Protein AF-A0AA90NUW2-F1 (afdb_monomer_lite)

pLDDT: mean 82.71, std 15.3, range [40.84, 97.56]

Secondary structure (DSSP, 8-state):
-HHHHHHHHHHHHHHHHHHS----SSHHIIIIIHHHHHHHHHHHHHHHGGGGGGGSTT--SSBTTTTSTHHHHHHGGG--HHHHHHHHHHHHHHHHHHT--SSSSGGGS-EETTTEE-GGGHHHHHHHHHHHHHHHHHHHHTTS-HHHHHHHHHHHHHHHHHHHHHH--SHHHHHHHHHHHHHHHHHHHHHHHTT--HHHHHHHHHHHHSS--

Structure (mmCIF, N/CA/C/O backbone):
data_AF-A0AA90NUW2-F1
#
_entry.id   AF-A0AA90NUW2-F1
#
loop_
_atom_site.group_PDB
_atom_site.id
_atom_site.type_symbol
_atom_site.label_atom_id
_atom_site.label_alt_id
_atom_site.label_comp_id
_atom_site.label_asym_id
_atom_site.label_entity_id
_atom_site.label_seq_id
_atom_site.pdbx_PDB_ins_code
_atom_site.Cartn_x
_atom_site.Cartn_y
_atom_site.Cartn_z
_atom_site.occupancy
_atom_site.B_iso_or_equiv
_atom_site.auth_seq_id
_atom_site.auth_comp_id
_atom_site.auth_asym_id
_atom_site.auth_atom_id
_atom_site.pdbx_PDB_model_num
ATOM 1 N N . MET A 1 1 ? 18.544 -6.872 3.105 1.00 64.75 1 MET A N 1
ATOM 2 C CA . MET A 1 1 ? 18.118 -7.182 4.490 1.00 64.75 1 MET A CA 1
ATOM 3 C C . MET A 1 1 ? 17.312 -6.069 5.152 1.00 64.75 1 MET A C 1
ATOM 5 O O . MET A 1 1 ? 16.300 -6.394 5.750 1.00 64.75 1 MET A O 1
ATOM 9 N N . LYS A 1 2 ? 17.699 -4.786 5.047 1.00 83.06 2 LYS A N 1
ATOM 10 C CA . LYS A 1 2 ? 17.028 -3.671 5.750 1.00 83.06 2 LYS A CA 1
ATOM 11 C C . LYS A 1 2 ? 15.490 -3.654 5.627 1.00 83.06 2 LYS A C 1
ATOM 13 O O . LYS A 1 2 ? 14.814 -3.645 6.644 1.00 83.06 2 LYS A O 1
ATOM 18 N N . TYR A 1 3 ? 14.943 -3.727 4.412 1.00 82.88 3 TYR A N 1
ATOM 19 C CA . TYR A 1 3 ? 13.487 -3.658 4.199 1.00 82.88 3 TYR A CA 1
ATOM 20 C C . TYR A 1 3 ? 12.730 -4.880 4.728 1.00 82.88 3 TYR A C 1
ATOM 22 O O . TYR A 1 3 ? 11.625 -4.735 5.237 1.00 82.88 3 TYR A O 1
ATOM 30 N N . TRP A 1 4 ? 13.337 -6.070 4.671 1.00 84.50 4 TRP A N 1
ATOM 31 C CA . TRP A 1 4 ? 12.775 -7.275 5.287 1.00 84.50 4 TRP A CA 1
ATOM 32 C C . TRP A 1 4 ? 12.658 -7.125 6.805 1.00 84.50 4 TRP A C 1
ATOM 34 O O . TRP A 1 4 ? 11.607 -7.421 7.360 1.00 84.50 4 TRP A O 1
ATOM 44 N N . LEU A 1 5 ? 13.704 -6.618 7.465 1.00 86.56 5 LEU A N 1
ATOM 45 C CA . LEU A 1 5 ? 13.690 -6.354 8.909 1.00 86.56 5 LEU A CA 1
ATOM 46 C C . LEU A 1 5 ? 12.620 -5.322 9.288 1.00 86.56 5 LEU A C 1
ATOM 48 O O . LEU A 1 5 ? 11.884 -5.539 10.245 1.00 86.56 5 LEU A O 1
ATOM 52 N N . GLU A 1 6 ? 12.491 -4.239 8.516 1.00 89.12 6 GLU A N 1
ATOM 53 C CA . GLU A 1 6 ? 11.448 -3.227 8.731 1.00 89.12 6 GLU A CA 1
ATOM 54 C C . GLU A 1 6 ? 10.038 -3.818 8.563 1.00 89.12 6 GLU A C 1
ATOM 56 O O . GLU A 1 6 ? 9.189 -3.629 9.431 1.00 89.12 6 GLU A O 1
ATOM 61 N N . CYS A 1 7 ? 9.788 -4.578 7.490 1.00 91.00 7 CYS A N 1
ATOM 62 C CA . CYS A 1 7 ? 8.469 -5.157 7.223 1.00 91.00 7 CYS A CA 1
ATOM 63 C C . CYS A 1 7 ? 8.091 -6.243 8.237 1.00 91.00 7 CYS A C 1
ATOM 65 O O . CYS A 1 7 ? 6.966 -6.247 8.730 1.00 91.00 7 CYS A O 1
ATOM 67 N N . LEU A 1 8 ? 9.022 -7.138 8.586 1.00 90.12 8 LEU A N 1
ATOM 68 C CA . LEU A 1 8 ? 8.787 -8.177 9.593 1.00 90.12 8 LEU A CA 1
ATOM 69 C C . LEU A 1 8 ? 8.595 -7.571 10.985 1.00 90.12 8 LEU A C 1
ATOM 71 O O . LEU A 1 8 ? 7.697 -7.994 11.707 1.00 90.12 8 LEU A O 1
ATOM 75 N N . GLY A 1 9 ? 9.385 -6.554 11.343 1.00 90.75 9 GLY A N 1
ATOM 76 C CA . GLY A 1 9 ? 9.228 -5.829 12.603 1.00 90.75 9 GLY A CA 1
ATOM 77 C C . GLY A 1 9 ? 7.869 -5.134 12.706 1.00 90.75 9 GLY A C 1
ATOM 78 O O . GLY A 1 9 ? 7.187 -5.268 13.721 1.00 90.75 9 GLY A O 1
ATOM 79 N N . LEU A 1 10 ? 7.433 -4.454 11.639 1.00 92.12 10 LEU A N 1
ATOM 80 C CA . LEU A 1 10 ? 6.104 -3.839 11.576 1.00 92.12 10 LEU A CA 1
ATOM 81 C C . LEU A 1 10 ? 4.990 -4.886 11.648 1.00 92.12 10 LEU A C 1
ATOM 83 O O . LEU A 1 10 ? 4.064 -4.718 12.434 1.00 92.12 10 LEU A O 1
ATOM 87 N N . ALA A 1 11 ? 5.085 -5.977 10.884 1.00 90.19 11 ALA A N 1
ATOM 88 C CA . ALA A 1 11 ? 4.092 -7.049 10.905 1.00 90.19 11 ALA A CA 1
ATOM 89 C C . ALA A 1 11 ? 3.984 -7.706 12.293 1.00 90.19 11 ALA A C 1
ATOM 91 O O . ALA A 1 11 ? 2.874 -7.935 12.780 1.00 90.19 11 ALA A O 1
ATOM 92 N N . ALA A 1 12 ? 5.115 -7.951 12.961 1.00 89.75 12 ALA A N 1
ATOM 93 C CA . ALA A 1 12 ? 5.146 -8.479 14.322 1.00 89.75 12 ALA A CA 1
ATOM 94 C C . ALA A 1 12 ? 4.506 -7.503 15.320 1.00 89.75 12 ALA A C 1
ATOM 96 O O . ALA A 1 12 ? 3.686 -7.918 16.136 1.00 89.75 12 ALA A O 1
ATOM 97 N N . LEU A 1 13 ? 4.815 -6.207 15.218 1.00 91.19 13 LEU A N 1
ATOM 98 C CA . LEU A 1 13 ? 4.228 -5.173 16.070 1.00 91.19 13 LEU A CA 1
ATOM 99 C C . LEU A 1 13 ? 2.712 -5.045 15.863 1.00 91.19 13 LEU A C 1
ATOM 101 O O . LEU A 1 13 ? 1.963 -5.007 16.836 1.00 91.19 13 LEU A O 1
ATOM 105 N N . ILE A 1 14 ? 2.252 -5.026 14.609 1.00 90.62 14 ILE A N 1
ATOM 106 C CA . ILE A 1 14 ? 0.825 -5.005 14.257 1.00 90.62 14 ILE A CA 1
ATOM 107 C C . ILE A 1 14 ? 0.122 -6.232 14.845 1.00 90.62 14 ILE A C 1
ATOM 109 O O . ILE A 1 14 ? -0.923 -6.097 15.481 1.00 90.62 14 ILE A O 1
ATOM 113 N N . THR A 1 15 ? 0.715 -7.418 14.683 1.00 88.00 15 THR A N 1
ATOM 114 C CA . THR A 1 15 ? 0.167 -8.673 15.214 1.00 88.00 15 THR A CA 1
ATOM 115 C C . THR A 1 15 ? 0.109 -8.651 16.740 1.00 88.00 15 THR A C 1
ATOM 117 O O . THR A 1 15 ? -0.899 -9.048 17.314 1.00 88.00 15 THR A O 1
ATOM 120 N N . LEU A 1 16 ? 1.147 -8.140 17.408 1.00 88.62 16 LEU A N 1
ATOM 121 C CA . LEU A 1 16 ? 1.188 -8.017 18.865 1.00 88.62 16 LEU A CA 1
ATOM 122 C C . LEU A 1 16 ? 0.083 -7.084 19.381 1.00 88.62 16 LEU A C 1
ATOM 124 O O . LEU A 1 16 ? -0.662 -7.469 20.277 1.00 88.62 16 LEU A O 1
ATOM 128 N N . ILE A 1 17 ? -0.063 -5.892 18.791 1.00 86.81 17 ILE A N 1
ATOM 129 C CA . ILE A 1 17 ? -1.099 -4.918 19.180 1.00 86.81 17 ILE A CA 1
ATOM 130 C C . ILE A 1 17 ? -2.505 -5.483 18.927 1.00 86.81 17 ILE A C 1
ATOM 132 O O . ILE A 1 17 ? -3.410 -5.267 19.731 1.00 86.81 17 ILE A O 1
ATOM 136 N N . ASN A 1 18 ? -2.691 -6.213 17.824 1.00 86.31 18 ASN A N 1
ATOM 137 C CA . ASN A 1 18 ? -3.972 -6.819 17.473 1.00 86.31 18 ASN A CA 1
ATOM 138 C C . ASN A 1 18 ? -4.352 -7.988 18.400 1.00 86.31 18 ASN A C 1
ATOM 140 O O . ASN A 1 18 ? -5.517 -8.121 18.768 1.00 86.31 18 ASN A O 1
ATOM 144 N N . SER A 1 19 ? -3.385 -8.825 18.780 1.00 85.81 19 SER A N 1
ATOM 145 C CA . SER A 1 19 ? -3.622 -10.023 19.597 1.00 85.81 19 SER A CA 1
ATOM 146 C C . SER A 1 19 ? -3.675 -9.736 21.099 1.00 85.81 19 SER A C 1
ATOM 148 O O . SER A 1 19 ? -4.346 -10.459 21.833 1.00 85.81 19 SER A O 1
ATOM 150 N N . TYR A 1 20 ? -2.995 -8.686 21.565 1.00 81.69 20 TYR A N 1
ATOM 151 C CA . TYR A 1 20 ? -2.934 -8.307 22.977 1.00 81.69 20 TYR A CA 1
ATOM 152 C C . TYR A 1 20 ? -3.505 -6.899 23.167 1.00 81.69 20 TYR A C 1
ATOM 154 O O . TYR A 1 20 ? -2.742 -5.931 23.251 1.00 81.69 20 TYR A O 1
ATOM 162 N N . PRO A 1 21 ? -4.844 -6.752 23.223 1.00 69.38 21 PRO A N 1
ATOM 163 C CA . PRO A 1 21 ? -5.464 -5.451 23.404 1.00 69.38 21 PRO A CA 1
ATOM 164 C C . PRO A 1 21 ? -4.989 -4.849 24.726 1.00 69.38 21 PRO A C 1
ATOM 166 O O . PRO A 1 21 ? -5.248 -5.389 25.802 1.00 69.38 21 PRO A O 1
ATOM 169 N N . LEU A 1 22 ? -4.275 -3.728 24.624 1.00 70.94 22 LEU A N 1
ATOM 170 C CA . LEU A 1 22 ? -3.743 -3.005 25.771 1.00 70.94 22 LEU A CA 1
ATOM 171 C C . LEU A 1 22 ? -4.898 -2.696 26.749 1.00 70.94 22 LEU A C 1
ATOM 173 O O . LEU A 1 22 ? -5.942 -2.209 26.293 1.00 70.94 22 LEU A O 1
ATOM 177 N N . PRO A 1 23 ? -4.754 -2.951 28.065 1.00 72.19 23 PRO A N 1
ATOM 178 C CA . PRO A 1 23 ? -5.784 -2.642 29.053 1.00 72.19 23 PRO A CA 1
ATOM 179 C C . PRO A 1 23 ? -5.846 -1.125 29.268 1.00 72.19 23 PRO A C 1
ATOM 181 O O . PRO A 1 23 ? -5.311 -0.583 30.232 1.00 72.19 23 PRO A O 1
ATOM 184 N N . LEU A 1 24 ? -6.444 -0.417 28.310 1.00 73.81 24 LEU A N 1
ATOM 185 C CA . LEU A 1 24 ? -6.571 1.033 28.341 1.00 73.81 24 LEU A CA 1
ATOM 186 C C . LEU A 1 24 ? -7.805 1.429 29.159 1.00 73.81 24 LEU A C 1
ATOM 188 O O . LEU A 1 24 ? -8.877 0.853 28.963 1.00 73.81 24 LEU A O 1
ATOM 192 N N . PRO A 1 25 ? -7.679 2.432 30.043 1.00 70.50 25 PRO A N 1
ATOM 193 C CA . PRO A 1 25 ? -8.699 2.751 31.036 1.00 70.50 25 PRO A CA 1
ATOM 194 C C . PRO A 1 25 ? -9.972 3.378 30.450 1.00 70.50 25 PRO A C 1
ATOM 196 O O . PRO A 1 25 ? -10.971 3.450 31.157 1.00 70.50 25 PRO A O 1
ATOM 199 N N . LEU A 1 26 ? -9.970 3.821 29.180 1.00 73.56 26 LEU A N 1
ATOM 200 C CA . LEU A 1 26 ? -11.135 4.459 28.552 1.00 73.56 26 LEU A CA 1
ATOM 201 C C . LEU A 1 26 ? -11.572 3.763 27.246 1.00 73.56 26 LEU A C 1
ATOM 203 O O . LEU A 1 26 ? -10.726 3.492 26.386 1.00 73.56 26 LEU A O 1
ATOM 207 N N . PRO A 1 27 ? -12.891 3.568 27.026 1.00 74.94 27 PRO A N 1
ATOM 208 C CA . PRO A 1 27 ? -13.448 2.946 25.816 1.00 74.94 27 PRO A CA 1
ATOM 209 C C . PRO A 1 27 ? -13.030 3.634 24.510 1.00 74.94 27 PRO A C 1
ATOM 211 O O . PRO A 1 27 ? -12.827 2.968 23.494 1.00 74.94 27 PRO A O 1
ATOM 214 N N . ILE A 1 28 ? -12.841 4.958 24.551 1.00 72.69 28 ILE A N 1
ATOM 215 C CA . ILE A 1 28 ? -12.430 5.762 23.395 1.00 72.69 28 ILE A CA 1
ATOM 216 C C . ILE A 1 28 ? -11.060 5.338 22.850 1.00 72.69 28 ILE A C 1
ATOM 218 O O . ILE A 1 28 ? -10.861 5.303 21.637 1.00 72.69 28 ILE A O 1
ATOM 222 N N . PHE A 1 29 ? -10.132 4.914 23.714 1.00 68.62 29 PHE A N 1
ATOM 223 C CA . PHE A 1 29 ? -8.829 4.424 23.268 1.00 68.62 29 PHE A CA 1
ATOM 224 C C . PHE A 1 29 ? -8.952 3.119 22.479 1.00 68.62 29 PHE A C 1
ATOM 226 O O . PHE A 1 29 ? -8.270 2.932 21.472 1.00 68.62 29 PHE A O 1
ATOM 233 N N . LYS A 1 30 ? -9.850 2.228 22.905 1.00 74.38 30 LYS A N 1
ATOM 234 C CA . LYS A 1 30 ? -10.042 0.928 22.260 1.00 74.38 30 LYS A CA 1
ATOM 235 C C . LYS A 1 30 ? -10.755 1.048 20.912 1.00 74.38 30 LYS A C 1
ATOM 237 O O . LYS A 1 30 ? -10.425 0.311 19.991 1.00 74.38 30 LYS A O 1
ATOM 242 N N . GLN A 1 31 ? -11.710 1.970 20.796 1.00 79.19 31 GLN A N 1
ATOM 243 C CA . GLN A 1 31 ? -12.544 2.117 19.597 1.00 79.19 31 GLN A CA 1
ATOM 244 C C . GLN A 1 31 ? -11.956 3.064 18.543 1.00 79.19 31 GLN A C 1
ATOM 246 O O . GLN A 1 31 ? -12.239 2.891 17.362 1.00 79.19 31 GLN A O 1
ATOM 251 N N . LEU A 1 32 ? -11.131 4.038 18.944 1.00 85.31 32 LEU A N 1
ATOM 252 C CA . LEU A 1 32 ? -10.531 5.009 18.025 1.00 85.31 32 LEU A CA 1
ATOM 253 C C . LEU A 1 32 ? -9.018 4.828 17.895 1.00 85.31 32 LEU A C 1
ATOM 255 O O . LEU A 1 32 ? -8.504 4.662 16.792 1.00 85.31 32 LEU A O 1
ATOM 259 N N . ILE A 1 33 ? -8.294 4.855 19.016 1.00 88.06 33 ILE A N 1
ATOM 260 C CA . ILE A 1 33 ? -6.830 4.958 18.995 1.00 88.06 33 ILE A CA 1
ATOM 261 C C . ILE A 1 33 ? -6.180 3.666 18.501 1.00 88.06 33 ILE A C 1
ATOM 263 O O . ILE A 1 33 ? -5.337 3.727 17.609 1.00 88.06 33 ILE A O 1
ATOM 267 N N . ILE A 1 34 ? -6.587 2.500 19.013 1.00 89.44 34 ILE A N 1
ATOM 268 C CA . ILE A 1 34 ? -6.004 1.218 18.583 1.00 89.44 34 ILE A CA 1
ATOM 269 C C . ILE A 1 34 ? -6.199 0.984 17.071 1.00 89.44 34 ILE A C 1
ATOM 271 O O . ILE A 1 34 ? -5.192 0.760 16.395 1.00 89.44 34 ILE A O 1
ATOM 275 N N . PRO A 1 35 ? -7.415 1.091 16.492 1.00 91.25 35 PRO A N 1
ATOM 276 C CA . PRO A 1 35 ? -7.599 0.933 15.048 1.00 91.25 35 PRO A CA 1
ATOM 277 C C . PRO A 1 35 ? -6.793 1.937 14.221 1.00 91.25 35 PRO A C 1
ATOM 279 O O . PRO A 1 35 ? -6.204 1.550 13.218 1.00 91.25 35 PRO A O 1
ATOM 282 N N . MET A 1 36 ? -6.702 3.199 14.656 1.00 93.69 36 MET A N 1
ATOM 283 C CA . MET A 1 36 ? -5.906 4.227 13.971 1.00 93.69 36 MET A CA 1
ATOM 284 C C . MET A 1 36 ? -4.402 3.923 13.996 1.00 93.69 36 MET A C 1
ATOM 286 O O . MET A 1 36 ? -3.716 4.112 12.991 1.00 93.69 36 MET A O 1
ATOM 290 N N . VAL A 1 37 ? -3.882 3.417 15.119 1.00 94.00 37 VAL A N 1
ATOM 291 C CA . VAL A 1 37 ? -2.480 2.985 15.235 1.00 94.00 37 VAL A CA 1
ATOM 292 C C . VAL A 1 37 ? -2.218 1.769 14.348 1.00 94.00 37 VAL A C 1
ATOM 294 O O . VAL A 1 37 ? -1.254 1.772 13.584 1.00 94.00 37 VAL A O 1
ATOM 297 N N . ILE A 1 38 ? -3.087 0.756 14.400 1.00 94.62 38 ILE A N 1
ATOM 298 C CA . ILE A 1 38 ? -2.991 -0.439 13.551 1.00 94.62 38 ILE A CA 1
ATOM 299 C C . ILE A 1 38 ? -3.026 -0.048 12.070 1.00 94.62 38 ILE A C 1
ATOM 301 O O . ILE A 1 38 ? -2.178 -0.502 11.299 1.00 94.62 38 ILE A O 1
ATOM 305 N N . PHE A 1 39 ? -3.963 0.819 11.684 1.00 96.31 39 PHE A N 1
ATOM 306 C CA . PHE A 1 39 ? -4.072 1.355 10.333 1.00 96.31 39 PHE A CA 1
ATOM 307 C C . PHE A 1 39 ? -2.779 2.059 9.912 1.00 96.31 39 PHE A C 1
ATOM 309 O O . PHE A 1 39 ? -2.210 1.720 8.878 1.00 96.31 39 PHE A O 1
ATOM 316 N N . GLY A 1 40 ? -2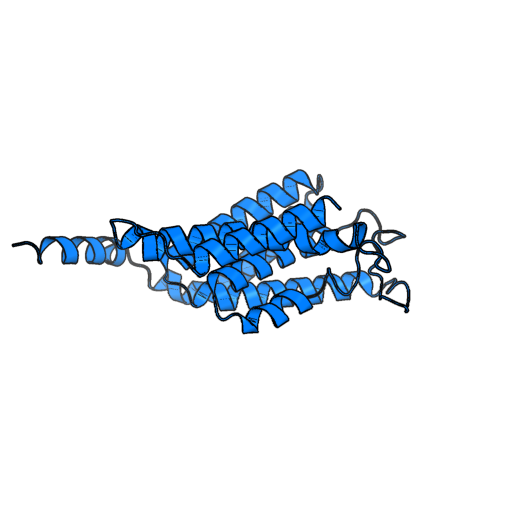.271 2.989 10.727 1.00 96.88 40 GLY A N 1
ATOM 317 C CA . GLY A 1 40 ? -1.061 3.752 10.421 1.00 96.88 40 GLY A CA 1
ATOM 318 C C . GLY A 1 40 ? 0.186 2.874 10.277 1.00 96.88 40 GLY A C 1
ATOM 319 O O . GLY A 1 40 ? 0.944 3.030 9.319 1.00 96.88 40 GLY A O 1
ATOM 320 N N . LEU A 1 41 ? 0.382 1.906 11.177 1.00 96.75 41 LEU A N 1
ATOM 321 C CA . LEU A 1 41 ? 1.487 0.944 11.082 1.00 96.75 41 LEU A CA 1
ATOM 322 C C . LEU A 1 41 ? 1.363 0.064 9.834 1.00 96.75 41 LEU A C 1
ATOM 324 O O . LEU A 1 41 ? 2.353 -0.157 9.134 1.00 96.75 41 LEU A O 1
ATOM 328 N N . SER A 1 42 ? 0.149 -0.393 9.525 1.00 97.31 42 SER A N 1
ATOM 329 C CA . SER A 1 42 ? -0.125 -1.199 8.331 1.00 97.31 42 SER A CA 1
ATOM 330 C C . SER A 1 42 ? 0.067 -0.388 7.048 1.00 97.31 42 SER A C 1
ATOM 332 O O . SER A 1 42 ? 0.573 -0.909 6.060 1.00 97.31 42 SER A O 1
ATOM 334 N N . LEU A 1 43 ? -0.244 0.907 7.073 1.00 96.88 43 LEU A N 1
ATOM 335 C CA . LEU A 1 43 ? 0.013 1.834 5.974 1.00 96.88 43 LEU A CA 1
ATOM 336 C C . LEU A 1 43 ? 1.507 2.005 5.720 1.00 96.88 43 LEU A C 1
ATOM 338 O O . LEU A 1 43 ? 1.949 1.918 4.573 1.00 96.88 43 LEU A O 1
ATOM 342 N N . ILE A 1 44 ? 2.307 2.170 6.774 1.00 96.19 44 ILE A N 1
ATOM 343 C CA . ILE A 1 44 ? 3.769 2.207 6.648 1.00 96.19 44 ILE A CA 1
ATOM 344 C C . ILE A 1 44 ? 4.293 0.872 6.105 1.00 96.19 44 ILE A C 1
ATOM 346 O O . ILE A 1 44 ? 5.145 0.878 5.217 1.00 96.19 44 ILE A O 1
ATOM 350 N N . LEU A 1 45 ? 3.770 -0.262 6.582 1.00 96.88 45 LEU A N 1
ATOM 351 C CA . LEU A 1 45 ? 4.113 -1.583 6.050 1.00 96.88 45 LEU A CA 1
ATOM 352 C C . LEU A 1 45 ? 3.812 -1.666 4.544 1.00 96.88 45 LEU A C 1
ATOM 354 O O . LEU A 1 45 ? 4.686 -2.052 3.770 1.00 96.88 45 LEU A O 1
ATOM 358 N N . GLY A 1 46 ? 2.627 -1.225 4.114 1.00 97.00 46 GLY A N 1
ATOM 359 C CA . GLY A 1 46 ? 2.227 -1.200 2.706 1.00 97.00 46 GLY A CA 1
ATOM 360 C C . GLY A 1 46 ? 3.096 -0.293 1.835 1.00 97.00 46 GLY A C 1
ATOM 361 O O . GLY A 1 46 ? 3.407 -0.647 0.703 1.00 97.00 46 GLY A O 1
ATOM 362 N N . LEU A 1 47 ? 3.572 0.834 2.369 1.00 94.94 47 LEU A N 1
ATOM 363 C CA . LEU A 1 47 ? 4.517 1.710 1.665 1.00 94.94 47 LEU A CA 1
ATOM 364 C C . LEU A 1 47 ? 5.902 1.090 1.481 1.00 94.94 47 LEU A C 1
ATOM 366 O O . LEU A 1 47 ? 6.640 1.507 0.590 1.00 94.94 47 LEU A O 1
ATOM 370 N N . ARG A 1 48 ? 6.304 0.167 2.357 1.00 94.88 48 ARG A N 1
ATOM 371 C CA . ARG A 1 48 ? 7.649 -0.431 2.357 1.00 94.88 48 ARG A CA 1
ATOM 372 C C . ARG A 1 48 ? 7.698 -1.771 1.643 1.00 94.88 48 ARG A C 1
ATOM 374 O O . ARG A 1 48 ? 8.740 -2.111 1.090 1.00 94.88 48 ARG A O 1
ATOM 381 N N . PHE A 1 49 ? 6.593 -2.511 1.654 1.00 96.19 49 PHE A N 1
ATOM 382 C CA . PHE A 1 49 ? 6.539 -3.869 1.135 1.00 96.19 49 PHE A CA 1
ATOM 383 C C . PHE A 1 49 ? 6.926 -4.000 -0.351 1.00 96.19 49 PHE A C 1
ATOM 385 O O . PHE A 1 49 ? 7.687 -4.918 -0.657 1.00 96.19 49 PHE A O 1
ATOM 392 N N . PRO A 1 50 ? 6.501 -3.118 -1.282 1.00 96.00 50 PRO A N 1
ATOM 393 C CA . PRO A 1 50 ? 6.856 -3.271 -2.695 1.00 96.00 50 PRO A CA 1
ATOM 394 C C . PRO A 1 50 ? 8.373 -3.346 -2.950 1.00 96.00 50 PRO A C 1
ATOM 396 O O . PRO A 1 50 ? 8.820 -4.198 -3.721 1.00 96.00 50 PRO A O 1
ATOM 399 N N . ASP A 1 51 ? 9.160 -2.553 -2.212 1.00 94.94 51 ASP A N 1
ATOM 400 C CA . ASP A 1 51 ? 10.631 -2.476 -2.293 1.00 94.94 51 ASP A CA 1
ATOM 401 C C . ASP A 1 51 ? 11.362 -3.657 -1.628 1.00 94.94 51 ASP A C 1
ATOM 403 O O . ASP A 1 51 ? 12.594 -3.746 -1.662 1.00 94.94 51 ASP A O 1
ATOM 407 N N . VAL A 1 52 ? 10.641 -4.598 -1.015 1.00 94.19 52 VAL A N 1
ATOM 408 C CA . VAL A 1 52 ? 11.239 -5.836 -0.492 1.00 94.19 52 VAL A CA 1
ATOM 409 C C . VAL A 1 52 ? 11.849 -6.677 -1.625 1.00 94.19 52 VAL A C 1
ATOM 411 O O . VAL A 1 52 ? 12.795 -7.441 -1.398 1.00 94.19 52 VAL A O 1
ATOM 414 N N . ASP A 1 53 ? 11.387 -6.488 -2.866 1.00 92.62 53 ASP A N 1
ATOM 415 C CA . ASP A 1 53 ? 11.963 -7.120 -4.056 1.00 92.62 53 ASP A CA 1
ATOM 416 C C . ASP A 1 53 ? 13.452 -6.807 -4.269 1.00 92.62 53 ASP A C 1
ATOM 418 O O . ASP A 1 53 ? 14.189 -7.681 -4.723 1.00 92.62 53 ASP A O 1
ATOM 422 N N . LEU A 1 54 ? 13.928 -5.628 -3.856 1.00 90.75 54 LEU A N 1
ATOM 423 C CA . LEU A 1 54 ? 15.332 -5.210 -3.945 1.00 90.75 54 LEU A CA 1
ATOM 424 C C . LEU A 1 54 ? 16.272 -6.105 -3.133 1.00 90.75 54 LEU A C 1
ATOM 426 O O . LEU A 1 54 ? 17.477 -6.133 -3.381 1.00 90.75 54 LEU A O 1
ATOM 430 N N . TYR A 1 55 ? 15.733 -6.812 -2.142 1.00 89.62 55 TYR A N 1
ATOM 431 C CA . TYR A 1 55 ? 16.499 -7.615 -1.193 1.00 89.62 55 TYR A CA 1
ATOM 432 C C . TYR A 1 55 ? 16.043 -9.070 -1.142 1.00 89.62 55 TYR A C 1
ATOM 434 O O . TYR A 1 55 ? 16.435 -9.788 -0.222 1.00 89.62 55 TYR A O 1
ATOM 442 N N . THR A 1 56 ? 15.219 -9.496 -2.097 1.00 90.12 56 THR A N 1
ATOM 443 C CA . THR A 1 56 ? 14.727 -10.870 -2.187 1.00 90.12 56 THR A CA 1
ATOM 444 C C . THR A 1 56 ? 15.455 -11.589 -3.321 1.00 90.12 56 THR A C 1
ATOM 446 O O . THR A 1 56 ? 15.288 -11.203 -4.480 1.00 90.12 56 THR A O 1
ATOM 449 N N . PRO A 1 57 ? 16.268 -12.623 -3.030 1.00 88.00 57 PRO A N 1
ATOM 450 C CA . PRO A 1 57 ? 16.939 -13.401 -4.067 1.00 88.00 57 PRO A CA 1
ATOM 451 C C . PRO A 1 57 ? 15.946 -13.923 -5.111 1.00 88.00 57 PRO A C 1
ATOM 453 O O . PRO A 1 57 ? 14.887 -14.441 -4.769 1.00 88.00 57 PRO A O 1
ATOM 456 N N . GLY A 1 58 ? 16.278 -13.766 -6.393 1.00 87.38 58 GLY A N 1
ATOM 457 C CA . GLY A 1 58 ? 15.410 -14.171 -7.506 1.00 87.38 58 GLY A CA 1
ATOM 458 C C . GLY A 1 58 ? 14.353 -13.139 -7.914 1.00 87.38 58 GLY A C 1
ATOM 459 O O . GLY A 1 58 ? 13.799 -13.255 -9.008 1.00 87.38 58 GLY A O 1
ATOM 460 N N . LEU A 1 59 ? 14.122 -12.093 -7.113 1.00 91.50 59 LEU A N 1
ATOM 461 C CA . LEU A 1 59 ? 13.325 -10.939 -7.521 1.00 91.50 59 LEU A CA 1
ATOM 462 C C . LEU A 1 59 ? 14.228 -9.817 -8.035 1.00 91.50 59 LEU A C 1
ATOM 464 O O . LEU A 1 59 ? 15.389 -9.669 -7.656 1.00 91.50 59 LEU A O 1
ATOM 468 N N . LYS A 1 60 ? 13.686 -9.031 -8.958 1.00 90.62 60 LYS A N 1
ATOM 469 C CA . LYS A 1 60 ? 14.319 -7.821 -9.478 1.00 90.62 60 LYS A CA 1
ATOM 470 C C . LYS A 1 60 ? 13.424 -6.639 -9.119 1.00 90.62 60 LYS A C 1
ATOM 472 O O . LYS A 1 60 ? 12.218 -6.826 -9.013 1.00 90.62 60 LYS A O 1
ATOM 477 N N . HIS A 1 61 ? 14.010 -5.443 -9.005 1.00 92.31 61 HIS A N 1
ATOM 478 C CA . HIS A 1 61 ? 13.254 -4.217 -8.721 1.00 92.31 61 HIS A CA 1
ATOM 479 C C . HIS A 1 61 ? 12.041 -4.068 -9.645 1.00 92.31 61 HIS A C 1
ATOM 481 O O . HIS A 1 61 ? 12.191 -4.291 -10.861 1.00 92.31 61 HIS A O 1
ATOM 487 N N . ARG A 1 62 ? 10.908 -3.685 -9.043 1.00 92.12 62 ARG A N 1
ATOM 488 C CA . ARG A 1 62 ? 9.554 -3.684 -9.608 1.00 92.12 62 ARG A CA 1
ATOM 489 C C . ARG A 1 62 ? 9.092 -5.084 -9.983 1.00 92.12 62 ARG A C 1
ATOM 491 O O . ARG A 1 62 ? 8.641 -5.341 -11.100 1.00 92.12 62 ARG A O 1
ATOM 498 N N . SER A 1 63 ? 9.243 -6.017 -9.050 1.00 95.81 63 SER A N 1
ATOM 499 C CA . SER A 1 63 ? 8.737 -7.376 -9.196 1.00 95.81 63 SER A CA 1
ATOM 500 C C . SER A 1 63 ? 7.220 -7.347 -9.327 1.00 95.81 63 SER A C 1
ATOM 502 O O . SER A 1 63 ? 6.531 -6.743 -8.505 1.00 95.81 63 SER A O 1
ATOM 504 N N . ALA A 1 64 ? 6.690 -8.061 -10.318 1.00 95.38 64 ALA A N 1
ATOM 505 C CA . ALA A 1 64 ? 5.251 -8.217 -10.498 1.00 95.38 64 ALA A CA 1
ATOM 506 C C . ALA A 1 64 ? 4.572 -8.810 -9.255 1.00 95.38 64 ALA A C 1
ATOM 508 O O . ALA A 1 64 ? 3.404 -8.543 -9.022 1.00 95.38 64 ALA A O 1
ATOM 509 N N . VAL A 1 65 ? 5.304 -9.572 -8.435 1.00 95.31 65 VAL A N 1
ATOM 510 C CA . VAL A 1 65 ? 4.780 -10.151 -7.192 1.00 95.31 65 VAL A CA 1
ATOM 511 C C . VAL A 1 65 ? 4.615 -9.080 -6.114 1.00 95.31 65 VAL A C 1
ATOM 513 O O . VAL A 1 65 ? 3.527 -8.936 -5.565 1.00 95.31 65 VAL A O 1
ATOM 516 N N . THR A 1 66 ? 5.659 -8.299 -5.819 1.00 96.25 66 THR A N 1
ATOM 517 C CA . THR A 1 66 ? 5.619 -7.304 -4.728 1.00 96.25 66 THR A CA 1
ATOM 518 C C . THR A 1 66 ? 4.855 -6.037 -5.107 1.00 96.25 66 THR A C 1
ATOM 520 O O . THR A 1 66 ? 4.284 -5.385 -4.239 1.00 96.25 66 THR A O 1
ATOM 523 N N . HIS A 1 67 ? 4.786 -5.724 -6.403 1.00 96.75 67 HIS A N 1
ATOM 524 C CA . HIS A 1 67 ? 3.995 -4.630 -6.971 1.00 96.75 67 HIS A CA 1
ATOM 525 C C . HIS A 1 67 ? 2.649 -5.133 -7.510 1.00 96.75 67 HIS A C 1
ATOM 527 O O . HIS A 1 67 ? 2.190 -4.712 -8.576 1.00 96.75 67 HIS A O 1
ATOM 533 N N . SER A 1 68 ? 2.026 -6.068 -6.790 1.00 96.81 68 SER A N 1
ATOM 534 C CA . SER A 1 68 ? 0.667 -6.525 -7.069 1.00 96.81 68 SER A CA 1
ATOM 535 C C . SER A 1 68 ? -0.236 -6.441 -5.851 1.00 96.81 68 SER A C 1
ATOM 537 O O . SER A 1 68 ? 0.227 -6.370 -4.714 1.00 96.81 68 SER A O 1
ATOM 539 N N . ALA A 1 69 ? -1.540 -6.529 -6.093 1.00 96.00 69 ALA A N 1
ATOM 540 C CA . ALA A 1 69 ? -2.548 -6.679 -5.054 1.00 96.00 69 ALA A CA 1
ATOM 541 C C . ALA A 1 69 ? -2.548 -8.073 -4.394 1.00 96.00 69 ALA A C 1
ATOM 543 O O . ALA A 1 69 ? -3.423 -8.352 -3.576 1.00 96.00 69 ALA A O 1
ATOM 544 N N . LEU A 1 70 ? -1.574 -8.943 -4.702 1.00 95.56 70 LEU A N 1
ATOM 545 C CA . LEU A 1 70 ? -1.480 -10.285 -4.127 1.00 95.56 70 LEU A CA 1
ATOM 546 C C . LEU A 1 70 ? -1.383 -10.252 -2.599 1.00 95.56 70 LEU A C 1
ATOM 548 O O . LEU A 1 70 ? -2.113 -10.981 -1.936 1.00 95.56 70 LEU A O 1
ATOM 552 N N . LEU A 1 71 ? -0.515 -9.410 -2.025 1.00 94.81 71 LEU A N 1
ATOM 553 C CA . LEU A 1 71 ? -0.381 -9.341 -0.567 1.00 94.81 71 LEU A CA 1
ATOM 554 C C . LEU A 1 71 ? -1.673 -8.832 0.107 1.00 94.81 71 LEU A C 1
ATOM 556 O O . LEU A 1 71 ? -2.147 -9.518 1.011 1.00 94.81 71 LEU A O 1
ATOM 560 N N . PRO A 1 72 ? -2.282 -7.703 -0.313 1.00 93.88 72 PRO A N 1
ATOM 561 C CA . PRO A 1 72 ? -3.589 -7.279 0.179 1.00 93.88 72 PRO A CA 1
ATOM 562 C C . PRO A 1 72 ? -4.642 -8.379 0.094 1.00 93.88 72 PRO A C 1
ATOM 564 O O . PRO A 1 72 ? -5.350 -8.624 1.067 1.00 93.88 72 PRO A O 1
ATOM 567 N N . TRP A 1 73 ? -4.693 -9.092 -1.034 1.00 92.75 73 TRP A N 1
ATOM 568 C CA . TRP A 1 73 ? -5.620 -10.198 -1.229 1.00 92.75 73 TRP A CA 1
ATOM 569 C C . TRP A 1 73 ? -5.384 -11.337 -0.228 1.00 92.75 73 TRP A C 1
ATOM 571 O O . TRP A 1 73 ? -6.335 -11.796 0.393 1.00 92.75 73 TRP A O 1
ATOM 581 N N . LEU A 1 74 ? -4.135 -11.737 0.023 1.00 91.94 74 LEU A N 1
ATOM 582 C CA . LEU A 1 74 ? -3.811 -12.741 1.048 1.00 91.94 74 LEU A CA 1
ATOM 583 C C . LEU A 1 74 ? -4.155 -12.265 2.467 1.00 91.94 74 LEU A C 1
ATOM 585 O O . LEU A 1 74 ? -4.607 -13.051 3.296 1.00 91.94 74 LEU A O 1
ATOM 589 N N . VAL A 1 75 ? -3.974 -10.975 2.753 1.00 91.12 75 VAL A N 1
ATOM 590 C CA . VAL A 1 75 ? -4.260 -10.384 4.069 1.00 91.12 75 VAL A CA 1
ATOM 591 C C . VAL A 1 75 ? -5.760 -10.274 4.352 1.00 91.12 75 VAL A C 1
ATOM 593 O O . VAL A 1 75 ? -6.141 -10.202 5.520 1.00 91.12 75 VAL A O 1
ATOM 596 N N . THR A 1 76 ? -6.629 -10.377 3.339 1.00 88.44 76 THR A N 1
ATOM 597 C CA . THR A 1 76 ? -8.082 -10.511 3.569 1.00 88.44 76 THR A CA 1
ATOM 598 C C . THR A 1 76 ? -8.421 -11.683 4.495 1.00 88.44 76 THR A C 1
ATOM 600 O O . THR A 1 76 ? -9.363 -11.591 5.280 1.00 88.44 76 THR A O 1
ATOM 603 N N . LEU A 1 77 ? -7.593 -12.734 4.494 1.00 83.62 77 LEU A N 1
ATOM 604 C CA . LEU A 1 77 ? -7.744 -13.912 5.348 1.00 83.62 77 LEU A CA 1
ATOM 605 C C . LEU A 1 77 ? -7.516 -13.618 6.842 1.00 83.62 77 LEU A C 1
ATOM 607 O O . LEU A 1 77 ? -7.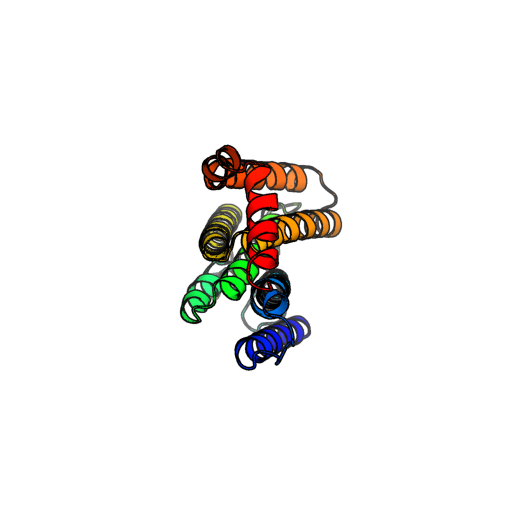930 -14.412 7.682 1.00 83.62 77 LEU A O 1
ATOM 611 N N . LEU A 1 78 ? -6.879 -12.492 7.194 1.00 77.38 78 LEU A N 1
ATOM 612 C CA . LEU A 1 78 ? -6.633 -12.096 8.589 1.00 77.38 78 LEU A CA 1
ATOM 613 C C . LEU A 1 78 ? -7.844 -11.419 9.250 1.00 77.38 78 LEU A C 1
ATOM 615 O O . LEU A 1 78 ? -7.861 -11.263 10.469 1.00 77.38 78 LEU A O 1
ATOM 619 N N . GLY A 1 79 ? -8.840 -10.982 8.471 1.00 81.56 79 GLY A N 1
ATOM 620 C CA . GLY A 1 79 ? -10.123 -10.489 8.983 1.00 81.56 79 GLY A CA 1
ATOM 621 C C . GLY A 1 79 ? -10.106 -9.167 9.766 1.00 81.56 79 GLY A C 1
ATOM 622 O O . GLY A 1 79 ? -11.153 -8.776 10.272 1.00 81.56 79 GLY A O 1
ATOM 623 N N . ASN A 1 80 ? -8.975 -8.454 9.878 1.00 90.81 80 ASN A N 1
ATOM 624 C CA . ASN A 1 80 ? -8.926 -7.134 10.524 1.00 90.81 80 ASN A CA 1
ATOM 625 C C . ASN A 1 80 ? -9.034 -5.998 9.479 1.00 90.81 80 ASN A C 1
ATOM 627 O O . ASN A 1 80 ? -8.087 -5.795 8.708 1.00 90.81 80 ASN A O 1
ATOM 631 N N . PRO A 1 81 ? -10.128 -5.207 9.478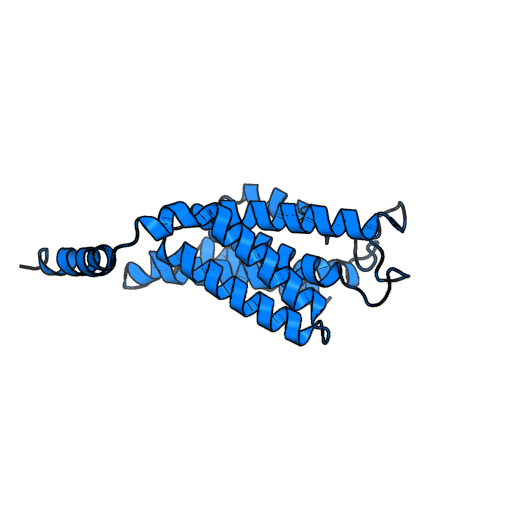 1.00 91.94 81 PRO A N 1
ATOM 632 C CA . PRO A 1 81 ? -10.341 -4.153 8.487 1.00 91.94 81 PRO A CA 1
ATOM 633 C C . PRO A 1 81 ? -9.305 -3.026 8.533 1.00 91.94 81 PRO A C 1
ATOM 635 O O . PRO A 1 81 ? -8.955 -2.491 7.487 1.00 91.94 81 PRO A O 1
ATOM 638 N N . ALA A 1 82 ? -8.785 -2.663 9.710 1.00 93.69 82 ALA A N 1
ATOM 639 C CA . ALA A 1 82 ? -7.778 -1.608 9.846 1.00 93.69 82 ALA A CA 1
ATOM 640 C C . ALA A 1 82 ? -6.414 -2.042 9.284 1.00 93.69 82 ALA A C 1
ATOM 642 O O . ALA A 1 82 ? -5.752 -1.251 8.609 1.00 93.69 82 ALA A O 1
ATOM 643 N N . ILE A 1 83 ? -6.022 -3.306 9.506 1.00 95.69 83 ILE A N 1
ATOM 644 C CA . ILE A 1 83 ? -4.801 -3.884 8.918 1.00 95.69 83 ILE A CA 1
ATOM 645 C C . ILE A 1 83 ? -4.917 -3.900 7.397 1.00 95.69 83 ILE A C 1
ATOM 647 O O . ILE A 1 83 ? -4.045 -3.377 6.698 1.00 95.69 83 ILE A O 1
ATOM 651 N N . LEU A 1 84 ? -6.012 -4.471 6.890 1.00 96.06 84 LEU A N 1
ATOM 652 C CA . LEU A 1 84 ? -6.247 -4.603 5.458 1.00 96.06 84 LEU A CA 1
ATOM 653 C C . LEU A 1 84 ? -6.338 -3.232 4.777 1.00 96.06 84 LEU A C 1
ATOM 655 O O . LEU A 1 84 ? -5.696 -3.025 3.748 1.00 96.06 84 LEU A O 1
ATOM 659 N N . ALA A 1 85 ? -7.063 -2.277 5.370 1.00 95.38 85 ALA A N 1
ATOM 660 C CA . ALA A 1 85 ? -7.180 -0.919 4.847 1.00 95.38 85 ALA A CA 1
ATOM 661 C C . ALA A 1 85 ? -5.818 -0.222 4.778 1.00 95.38 85 ALA A C 1
ATOM 663 O O . ALA A 1 85 ? -5.429 0.258 3.712 1.00 95.38 85 ALA A O 1
ATOM 664 N N . GLY A 1 86 ? -5.073 -0.206 5.889 1.00 96.69 86 GLY A N 1
ATOM 665 C CA . GLY A 1 86 ? -3.774 0.460 5.958 1.00 96.69 86 GLY A CA 1
ATOM 666 C C . GLY A 1 86 ? -2.795 -0.123 4.947 1.00 96.69 86 GLY A C 1
ATOM 667 O O . GLY A 1 86 ? -2.267 0.609 4.111 1.00 96.69 86 GLY A O 1
ATOM 668 N N . LEU A 1 87 ? -2.620 -1.446 4.958 1.00 97.56 87 LEU A N 1
ATOM 669 C CA . LEU A 1 87 ? -1.719 -2.145 4.042 1.00 97.56 87 LEU A CA 1
ATOM 670 C C . LEU A 1 87 ? -2.053 -1.861 2.575 1.00 97.56 87 LEU A C 1
ATOM 672 O O . LEU A 1 87 ? -1.165 -1.507 1.797 1.00 97.56 87 LEU A O 1
ATOM 676 N N . SER A 1 88 ? -3.328 -1.985 2.205 1.00 96.31 88 SER A N 1
ATOM 677 C CA . SER A 1 88 ? -3.765 -1.841 0.815 1.00 96.31 88 SER A CA 1
ATOM 678 C C . SER A 1 88 ? -3.618 -0.403 0.321 1.00 96.31 88 SER A C 1
ATOM 680 O O . SER A 1 88 ? -3.092 -0.184 -0.771 1.00 96.31 88 SER A O 1
ATOM 682 N N . ILE A 1 89 ? -3.992 0.589 1.138 1.00 96.12 89 ILE A N 1
ATOM 683 C CA . ILE A 1 89 ? -3.820 2.009 0.795 1.00 96.12 89 ILE A CA 1
ATOM 684 C C . ILE A 1 89 ? -2.331 2.372 0.720 1.00 96.12 89 ILE A C 1
ATOM 686 O O . ILE A 1 89 ? -1.912 3.029 -0.231 1.00 96.12 89 ILE A O 1
ATOM 690 N N . GLY A 1 90 ? -1.508 1.905 1.664 1.00 96.38 90 GLY A N 1
ATOM 691 C CA . GLY A 1 90 ? -0.058 2.115 1.631 1.00 96.38 90 GLY A CA 1
ATOM 692 C C . GLY A 1 90 ? 0.586 1.553 0.360 1.00 96.38 90 GLY A C 1
ATOM 693 O O . GLY A 1 90 ? 1.375 2.239 -0.292 1.00 96.38 90 GLY A O 1
ATOM 694 N N . MET A 1 91 ? 0.200 0.339 -0.047 1.00 97.19 91 MET A N 1
ATOM 695 C CA . MET A 1 91 ? 0.663 -0.250 -1.308 1.00 97.19 91 MET A CA 1
ATOM 696 C C . MET A 1 91 ? 0.168 0.526 -2.528 1.00 97.19 91 MET A C 1
ATOM 698 O O . MET A 1 91 ? 0.947 0.743 -3.456 1.00 97.19 91 MET A O 1
ATOM 702 N N . ALA A 1 92 ? -1.087 0.986 -2.528 1.00 95.56 92 ALA A N 1
ATOM 703 C CA . ALA A 1 92 ? -1.617 1.820 -3.602 1.00 95.56 92 ALA A CA 1
ATOM 704 C C . ALA A 1 92 ? -0.805 3.115 -3.756 1.00 95.56 92 ALA A C 1
ATOM 706 O O . ALA A 1 92 ? -0.391 3.428 -4.866 1.00 95.56 92 ALA A O 1
ATOM 707 N N . ILE A 1 93 ? -0.491 3.816 -2.658 1.00 93.69 93 ILE A N 1
ATOM 708 C CA . ILE A 1 93 ? 0.337 5.036 -2.675 1.00 93.69 93 ILE A CA 1
ATOM 709 C C . ILE A 1 93 ? 1.727 4.756 -3.263 1.00 93.69 93 ILE A C 1
ATOM 711 O O . ILE A 1 93 ? 2.214 5.517 -4.103 1.00 93.69 93 ILE A O 1
ATOM 715 N N . HIS A 1 94 ? 2.370 3.663 -2.843 1.00 94.44 94 HIS A N 1
ATOM 716 C CA . HIS A 1 94 ? 3.687 3.296 -3.359 1.00 94.44 94 HIS A CA 1
ATOM 717 C C . HIS A 1 94 ? 3.644 3.010 -4.865 1.00 94.44 94 HIS A C 1
ATOM 719 O O . HIS A 1 94 ? 4.414 3.600 -5.626 1.00 94.44 94 HIS A O 1
ATOM 725 N N . ILE A 1 95 ? 2.752 2.105 -5.287 1.00 94.62 95 ILE A N 1
ATOM 726 C CA . ILE A 1 95 ? 2.613 1.683 -6.688 1.00 94.62 95 ILE A CA 1
ATOM 727 C C . ILE A 1 95 ? 2.237 2.885 -7.554 1.00 94.62 95 ILE A C 1
ATOM 729 O O . ILE A 1 95 ? 2.782 3.042 -8.643 1.00 94.62 95 ILE A O 1
ATOM 733 N N . PHE A 1 96 ? 1.364 3.760 -7.055 1.00 92.00 96 PHE A N 1
ATOM 734 C CA . PHE A 1 96 ? 0.963 4.980 -7.739 1.00 92.00 96 PHE A CA 1
ATOM 735 C C . PHE A 1 96 ? 2.159 5.871 -8.084 1.00 92.00 96 PHE A C 1
ATOM 737 O O . PHE A 1 96 ? 2.287 6.307 -9.226 1.00 92.00 96 PHE A O 1
ATOM 744 N N . ALA A 1 97 ? 3.075 6.093 -7.138 1.00 89.62 97 ALA A N 1
ATOM 745 C CA . ALA A 1 97 ? 4.293 6.854 -7.416 1.00 89.62 97 ALA A CA 1
ATOM 746 C C . ALA A 1 97 ? 5.161 6.176 -8.495 1.00 89.62 97 ALA A C 1
ATOM 748 O O . ALA A 1 97 ? 5.780 6.845 -9.318 1.00 89.62 97 ALA A O 1
ATOM 749 N N . ASP A 1 98 ? 5.165 4.844 -8.539 1.00 91.50 98 ASP A N 1
ATOM 750 C CA . ASP A 1 98 ? 5.959 4.066 -9.488 1.00 91.50 98 ASP A CA 1
ATOM 751 C C . ASP A 1 98 ? 5.411 4.050 -10.926 1.00 91.50 98 ASP A C 1
ATOM 753 O O . ASP A 1 98 ? 6.168 3.718 -11.848 1.00 91.50 98 ASP A O 1
ATOM 757 N N . ILE A 1 99 ? 4.155 4.475 -11.135 1.00 91.00 99 ILE A N 1
ATOM 758 C CA . ILE A 1 99 ? 3.526 4.680 -12.458 1.00 91.00 99 ILE A CA 1
ATOM 759 C C . ILE A 1 99 ? 4.160 5.861 -13.212 1.00 91.00 99 ILE A C 1
ATOM 761 O O . ILE A 1 99 ? 4.066 5.929 -14.438 1.00 91.00 99 ILE A O 1
ATOM 765 N N . PHE A 1 100 ? 4.857 6.769 -12.527 1.00 87.94 100 PHE A N 1
ATOM 766 C CA . PHE A 1 100 ? 5.416 7.977 -13.141 1.00 87.94 100 PHE A CA 1
ATOM 767 C C . PHE A 1 100 ? 6.953 8.005 -13.143 1.00 87.94 100 PHE A C 1
ATOM 769 O O . PHE A 1 100 ? 7.548 8.972 -12.670 1.00 87.94 100 PHE A O 1
ATOM 776 N N . PRO A 1 101 ? 7.651 6.986 -13.685 1.00 88.19 101 PRO A N 1
ATOM 777 C CA . PRO A 1 101 ? 9.098 7.058 -13.797 1.00 88.19 101 PRO A CA 1
ATOM 778 C C . PRO A 1 101 ? 9.503 8.119 -14.830 1.00 88.19 101 PRO A C 1
ATOM 780 O O . PRO A 1 101 ? 8.794 8.367 -15.803 1.00 88.19 101 PRO A O 1
ATOM 783 N N . LYS A 1 102 ? 10.720 8.662 -14.696 1.00 86.44 102 LYS A N 1
ATOM 784 C CA . LYS A 1 102 ? 11.307 9.581 -15.695 1.00 86.44 102 LYS A CA 1
ATOM 785 C C . LYS A 1 102 ? 11.333 8.991 -17.110 1.00 86.44 102 LYS A C 1
ATOM 787 O O . LYS A 1 102 ? 11.197 9.719 -18.085 1.00 86.44 102 LYS A O 1
ATOM 792 N N . ALA A 1 103 ? 11.551 7.680 -17.209 1.00 86.94 103 ALA A N 1
ATOM 793 C CA . ALA A 1 103 ? 11.491 6.921 -18.449 1.00 86.94 103 ALA A CA 1
ATOM 794 C C . ALA A 1 103 ? 11.158 5.452 -18.153 1.00 86.94 103 ALA A C 1
ATOM 796 O O . ALA A 1 103 ? 11.678 4.866 -17.202 1.00 86.94 103 ALA A O 1
ATOM 797 N N . TRP A 1 104 ? 10.331 4.837 -18.998 1.00 91.25 104 TRP A N 1
ATOM 798 C CA . TRP A 1 104 ? 9.969 3.418 -18.914 1.00 91.25 104 TRP A CA 1
ATOM 799 C C . TRP A 1 104 ? 11.056 2.517 -19.511 1.00 91.25 104 TRP A C 1
ATOM 801 O O . TRP A 1 104 ? 10.868 1.884 -20.548 1.00 91.25 104 TRP A O 1
ATOM 811 N N . ILE A 1 105 ? 12.217 2.477 -18.855 1.00 91.19 105 ILE A N 1
ATOM 812 C CA . ILE A 1 105 ? 13.376 1.671 -19.258 1.00 91.19 105 ILE A CA 1
ATOM 813 C C . ILE A 1 105 ? 14.036 0.997 -18.048 1.00 91.19 105 ILE A C 1
ATOM 815 O O . ILE A 1 105 ? 13.941 1.471 -16.915 1.00 91.19 105 ILE A O 1
ATOM 819 N N . GLY A 1 106 ? 14.734 -0.116 -18.289 1.00 90.69 106 GLY A N 1
ATOM 820 C CA . GLY A 1 106 ? 15.581 -0.777 -17.292 1.00 90.69 106 GLY A CA 1
ATOM 821 C C . GLY A 1 106 ? 14.851 -1.132 -15.990 1.00 90.69 106 GLY A C 1
ATOM 822 O O . GLY A 1 106 ? 13.973 -1.994 -15.971 1.00 90.69 106 GLY A O 1
ATOM 823 N N . GLY A 1 107 ? 15.251 -0.491 -14.887 1.00 87.44 107 GLY A N 1
ATOM 824 C CA . GLY A 1 107 ? 14.683 -0.701 -13.551 1.00 87.44 107 GLY A CA 1
ATOM 825 C C . GLY A 1 107 ? 13.232 -0.248 -13.390 1.00 87.44 107 GLY A C 1
ATOM 826 O O . GLY A 1 107 ? 12.572 -0.735 -12.483 1.00 87.44 107 GLY A O 1
ATOM 827 N N . ALA A 1 108 ? 12.735 0.624 -14.271 1.00 90.00 108 ALA A N 1
ATOM 828 C CA . ALA A 1 108 ? 11.365 1.125 -14.207 1.00 90.00 108 ALA A CA 1
ATOM 829 C C . ALA A 1 108 ? 10.321 0.119 -14.721 1.00 90.00 108 ALA A C 1
ATOM 831 O O . ALA A 1 108 ? 9.135 0.264 -14.429 1.00 90.00 108 ALA A O 1
ATOM 832 N N . LEU A 1 109 ? 10.755 -0.883 -15.490 1.00 95.94 109 LEU A N 1
ATOM 833 C CA . LEU A 1 109 ? 9.884 -1.907 -16.054 1.00 95.94 109 LEU A CA 1
ATOM 834 C C . LEU A 1 109 ? 9.563 -2.979 -15.013 1.00 95.94 109 LEU A C 1
ATOM 836 O O . LEU A 1 109 ? 10.456 -3.439 -14.298 1.00 95.94 109 LEU A O 1
ATOM 840 N N . VAL A 1 110 ? 8.304 -3.415 -14.995 1.00 96.56 110 VAL A N 1
ATOM 841 C CA . VAL A 1 110 ? 7.852 -4.510 -14.139 1.00 96.56 110 VAL A CA 1
ATOM 842 C C . VAL A 1 110 ? 8.486 -5.811 -14.609 1.00 96.56 110 VAL A C 1
ATOM 844 O O . VAL A 1 110 ? 8.536 -6.092 -15.810 1.00 96.56 110 VAL A O 1
ATOM 847 N N . LYS A 1 111 ? 8.966 -6.618 -13.663 1.00 95.62 111 LYS A N 1
ATOM 848 C CA . LYS A 1 111 ? 9.632 -7.889 -13.947 1.00 95.62 111 LYS A CA 1
ATOM 849 C C . LYS A 1 111 ? 8.860 -9.044 -13.342 1.00 95.62 111 LYS A C 1
ATOM 851 O O . LYS A 1 111 ? 8.648 -9.108 -12.134 1.00 95.62 111 LYS A O 1
ATOM 856 N N . MET A 1 112 ? 8.486 -9.977 -14.197 1.00 93.06 112 MET A N 1
ATOM 857 C CA . MET A 1 112 ? 7.945 -11.260 -13.795 1.00 93.06 112 MET A CA 1
ATOM 858 C C . MET A 1 112 ? 9.088 -12.140 -13.276 1.00 93.06 112 MET A C 1
ATOM 860 O O . MET A 1 112 ? 10.133 -12.235 -13.938 1.00 93.06 112 MET A O 1
ATOM 864 N N . PRO A 1 113 ? 8.911 -12.821 -12.131 1.00 89.50 113 PRO A N 1
ATOM 865 C CA . PRO A 1 113 ? 9.803 -13.908 -11.755 1.00 89.50 113 PRO A CA 1
ATOM 866 C C . PRO A 1 113 ? 9.862 -14.913 -12.908 1.00 89.50 113 PRO A C 1
ATOM 868 O O . PRO A 1 113 ? 8.825 -15.256 -13.465 1.00 89.50 113 PRO A O 1
ATOM 871 N N . LEU A 1 114 ? 11.062 -15.360 -13.282 1.00 88.56 114 LEU A N 1
ATOM 872 C CA . LEU A 1 114 ? 11.315 -16.357 -14.339 1.00 88.56 114 LEU A CA 1
ATOM 873 C C . LEU A 1 114 ? 11.016 -15.922 -15.794 1.00 88.56 114 LEU A C 1
ATOM 875 O O . LEU A 1 114 ? 11.688 -16.412 -16.694 1.00 88.56 114 LEU A O 1
ATOM 879 N N . PHE A 1 115 ? 10.095 -14.982 -16.044 1.00 89.00 115 PHE A N 1
ATOM 880 C CA . PHE A 1 115 ? 9.666 -14.596 -17.407 1.00 89.00 115 PHE A CA 1
ATOM 881 C C . PHE A 1 115 ? 10.230 -13.258 -17.916 1.00 89.00 115 PHE A C 1
ATOM 883 O O . PHE A 1 115 ? 9.970 -12.857 -19.047 1.00 89.00 115 PHE A O 1
ATOM 890 N N . GLY A 1 116 ? 11.025 -12.552 -17.108 1.00 90.94 116 GLY A N 1
ATOM 891 C CA . GLY A 1 116 ? 11.677 -11.313 -17.536 1.00 90.94 116 GLY A CA 1
ATOM 892 C C . GLY A 1 116 ? 10.767 -10.084 -17.456 1.00 90.94 116 GLY A C 1
ATOM 893 O O . GLY A 1 116 ? 9.949 -9.965 -16.552 1.00 90.94 116 GLY A O 1
ATOM 894 N N . SER A 1 117 ? 10.981 -9.103 -18.332 1.00 94.31 117 SER A N 1
ATOM 895 C CA . SER A 1 117 ? 10.314 -7.793 -18.260 1.00 94.31 117 SER A CA 1
ATOM 896 C C . SER A 1 117 ? 8.967 -7.784 -18.982 1.00 94.31 117 SER A C 1
ATOM 898 O O . SER A 1 117 ? 8.872 -8.278 -20.102 1.00 94.31 117 SER A O 1
ATOM 900 N N . LEU A 1 118 ? 7.962 -7.127 -18.398 1.00 93.50 118 LEU A N 1
ATOM 901 C CA . LEU A 1 118 ? 6.679 -6.841 -19.053 1.00 93.50 118 LEU A CA 1
ATOM 902 C C . LEU A 1 118 ? 6.779 -5.733 -20.118 1.00 93.50 118 LEU A C 1
ATOM 904 O O . LEU A 1 118 ? 5.830 -5.503 -20.869 1.00 93.50 118 LEU A O 1
ATOM 908 N N . GLY A 1 119 ? 7.906 -5.017 -20.197 1.00 94.00 119 GLY A N 1
ATOM 909 C CA . GLY A 1 119 ? 8.118 -3.979 -21.206 1.00 94.00 119 GLY A CA 1
ATOM 910 C C . GLY A 1 119 ? 7.003 -2.929 -21.190 1.00 94.00 119 GLY A C 1
ATOM 911 O O . GLY A 1 119 ? 6.672 -2.379 -20.137 1.00 94.00 119 GLY A O 1
ATOM 912 N N . LYS A 1 120 ? 6.381 -2.689 -22.350 1.00 93.56 120 LYS A N 1
ATOM 913 C CA . LYS A 1 120 ? 5.294 -1.707 -22.526 1.00 93.56 120 LYS A CA 1
ATOM 914 C C . LYS A 1 120 ? 4.028 -2.015 -21.712 1.00 93.56 120 LYS A C 1
ATOM 916 O O . LYS A 1 120 ? 3.194 -1.128 -21.571 1.00 93.56 120 LYS A O 1
ATOM 921 N N . LEU A 1 121 ? 3.887 -3.226 -21.164 1.00 95.25 121 LEU A N 1
ATOM 922 C CA . LEU A 1 121 ? 2.763 -3.599 -20.296 1.00 95.25 121 LEU A CA 1
ATOM 923 C C . LEU A 1 121 ? 2.960 -3.178 -18.829 1.00 95.25 121 LEU A C 1
ATOM 925 O O . LEU A 1 121 ? 2.010 -3.203 -18.052 1.00 95.25 121 LEU A O 1
ATOM 929 N N . SER A 1 122 ? 4.166 -2.741 -18.450 1.00 95.50 122 SER A N 1
ATOM 930 C CA . SER A 1 122 ? 4.492 -2.327 -17.076 1.00 95.50 122 SER A CA 1
ATOM 931 C C . SER A 1 122 ? 3.579 -1.227 -16.506 1.00 95.50 122 SER A C 1
ATOM 933 O O . SER A 1 122 ? 3.133 -1.392 -15.370 1.00 95.50 122 SER A O 1
ATOM 935 N N . PRO A 1 123 ? 3.245 -0.143 -17.245 1.00 93.50 123 PRO A N 1
ATOM 936 C CA . PRO A 1 123 ? 2.332 0.881 -16.741 1.00 93.50 123 PRO A CA 1
ATOM 937 C C . PRO A 1 123 ? 0.949 0.303 -16.441 1.00 93.50 123 PRO A C 1
ATOM 939 O O . PRO A 1 123 ? 0.418 0.529 -15.364 1.00 93.50 123 PRO A O 1
ATOM 942 N N . TYR A 1 124 ? 0.405 -0.514 -17.348 1.00 94.12 124 TYR A N 1
ATOM 943 C CA . TYR A 1 124 ? -0.911 -1.136 -17.184 1.00 94.12 124 TYR A CA 1
ATOM 944 C C . TYR A 1 124 ? -0.956 -2.076 -15.979 1.00 94.12 124 TYR A C 1
ATOM 946 O O . TYR A 1 124 ? -1.923 -2.051 -15.221 1.00 94.12 124 TYR A O 1
ATOM 954 N N . TRP A 1 125 ? 0.106 -2.862 -15.767 1.00 96.00 125 TRP A N 1
ATOM 955 C CA . TRP A 1 125 ? 0.230 -3.718 -14.588 1.00 96.00 125 TRP A CA 1
ATOM 956 C C . TRP A 1 125 ? 0.188 -2.906 -13.291 1.00 96.00 125 TRP A C 1
ATOM 958 O O . TRP A 1 125 ? -0.570 -3.238 -12.377 1.00 96.00 125 TRP A O 1
ATOM 968 N N . LEU A 1 126 ? 0.981 -1.834 -13.211 1.00 95.19 126 LEU A N 1
ATOM 969 C CA . LEU A 1 126 ? 1.051 -0.985 -12.022 1.00 95.19 126 LEU A CA 1
ATOM 970 C C . LEU A 1 126 ? -0.257 -0.222 -11.804 1.00 95.19 126 LEU A C 1
ATOM 972 O O . LEU A 1 126 ? -0.758 -0.200 -10.685 1.00 95.19 126 LEU A O 1
ATOM 976 N N . THR A 1 127 ? -0.868 0.326 -12.856 1.00 92.19 127 THR A N 1
ATOM 977 C CA . THR A 1 127 ? -2.170 0.998 -12.761 1.00 92.19 127 THR A CA 1
ATOM 978 C C . THR A 1 127 ? -3.257 0.047 -12.272 1.00 92.19 127 THR A C 1
ATOM 980 O O . THR A 1 127 ? -3.960 0.385 -11.323 1.00 92.19 127 THR A O 1
ATOM 983 N N . LEU A 1 128 ? -3.375 -1.151 -12.852 1.00 93.81 128 LEU A N 1
ATOM 984 C CA . LEU A 1 128 ? -4.377 -2.131 -12.427 1.00 93.81 128 LEU A CA 1
ATOM 985 C C . LEU A 1 128 ? -4.202 -2.497 -10.949 1.00 93.81 128 LEU A C 1
ATOM 987 O O . LEU A 1 128 ? -5.155 -2.428 -10.178 1.00 93.81 128 LEU A O 1
ATOM 991 N N . ASN A 1 129 ? -2.980 -2.839 -10.536 1.00 96.38 129 ASN A N 1
ATOM 992 C CA . ASN A 1 129 ? -2.719 -3.233 -9.155 1.00 96.38 129 ASN A CA 1
ATOM 993 C C . ASN A 1 129 ? -2.867 -2.066 -8.173 1.00 96.38 129 ASN A C 1
ATOM 995 O O . ASN A 1 129 ? -3.366 -2.270 -7.072 1.00 96.38 129 ASN A O 1
ATOM 999 N N . CYS A 1 130 ? -2.522 -0.842 -8.574 1.00 94.81 130 CYS A N 1
ATOM 1000 C CA . CYS A 1 130 ? -2.805 0.360 -7.795 1.00 94.81 130 CYS A CA 1
ATOM 1001 C C . CYS A 1 130 ? -4.309 0.515 -7.540 1.00 94.81 130 CYS A C 1
ATOM 1003 O O . CYS A 1 130 ? -4.714 0.727 -6.398 1.00 94.81 130 CYS A O 1
ATOM 1005 N N . LEU A 1 131 ? -5.136 0.389 -8.584 1.00 89.88 131 LEU A N 1
ATOM 1006 C CA . LEU A 1 131 ? -6.590 0.521 -8.473 1.00 89.88 131 LEU A CA 1
ATOM 1007 C C . LEU A 1 131 ? -7.201 -0.593 -7.619 1.00 89.88 131 LEU A C 1
ATOM 1009 O O . LEU A 1 131 ? -8.052 -0.305 -6.783 1.00 89.88 131 LEU A O 1
ATOM 1013 N N . VAL A 1 132 ? -6.747 -1.841 -7.774 1.00 92.62 132 VAL A N 1
ATOM 1014 C CA . VAL A 1 132 ? -7.226 -2.966 -6.954 1.00 92.62 132 VAL A CA 1
ATOM 1015 C C . VAL A 1 132 ? -6.830 -2.790 -5.486 1.00 92.62 132 VAL A C 1
ATOM 1017 O O . VAL A 1 132 ? -7.686 -2.922 -4.614 1.00 92.62 132 VAL A O 1
ATOM 1020 N N . CYS A 1 133 ? -5.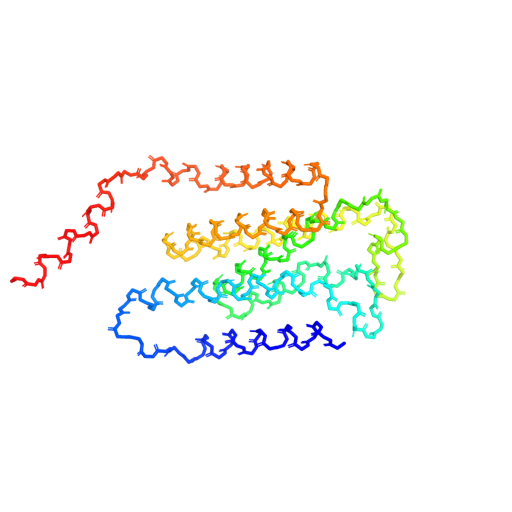575 -2.432 -5.192 1.00 94.69 133 CYS A N 1
ATOM 1021 C CA . CYS A 1 133 ? -5.136 -2.127 -3.826 1.00 94.69 133 CYS A CA 1
ATOM 1022 C C . CYS A 1 133 ? -5.963 -0.990 -3.214 1.00 94.69 133 CYS A C 1
ATOM 1024 O O . CYS A 1 133 ? -6.401 -1.080 -2.069 1.00 94.69 133 CYS A O 1
ATOM 1026 N N . LEU A 1 134 ? -6.219 0.068 -3.985 1.00 91.44 134 LEU A N 1
ATOM 1027 C CA . LEU A 1 134 ? -7.026 1.184 -3.518 1.00 91.44 134 LEU A CA 1
ATOM 1028 C C . LEU A 1 134 ? -8.472 0.751 -3.254 1.00 91.44 134 LEU A C 1
ATOM 1030 O O . LEU A 1 134 ? -8.994 1.050 -2.189 1.00 91.44 134 LEU A O 1
ATOM 1034 N N . ALA A 1 135 ? -9.090 -0.019 -4.150 1.00 88.81 135 ALA A N 1
ATOM 1035 C CA . ALA A 1 135 ? -10.447 -0.533 -3.969 1.00 88.81 135 ALA A CA 1
ATOM 1036 C C . ALA A 1 135 ? -10.580 -1.405 -2.707 1.00 88.81 135 ALA A C 1
ATOM 1038 O O . ALA A 1 135 ? -11.466 -1.155 -1.890 1.00 88.81 135 ALA A O 1
ATOM 1039 N N . ILE A 1 136 ? -9.662 -2.362 -2.501 1.00 91.88 136 ILE A N 1
ATOM 1040 C CA . ILE A 1 136 ? -9.611 -3.187 -1.278 1.00 91.88 136 ILE A CA 1
ATOM 1041 C C . ILE A 1 136 ? -9.461 -2.288 -0.046 1.00 91.88 136 ILE A C 1
ATOM 1043 O O . ILE A 1 136 ? -10.162 -2.469 0.951 1.00 91.88 136 ILE A O 1
ATOM 1047 N N . GLY A 1 137 ? -8.576 -1.293 -0.122 1.00 92.88 137 GLY A N 1
ATOM 1048 C CA . GLY A 1 137 ? -8.329 -0.337 0.950 1.00 92.88 137 GLY A CA 1
ATOM 1049 C C . GLY A 1 137 ? -9.567 0.469 1.340 1.00 92.88 137 GLY A C 1
ATOM 1050 O O . GLY A 1 137 ? -9.921 0.515 2.516 1.00 92.88 137 GLY A O 1
ATOM 1051 N N . MET A 1 138 ? -10.254 1.049 0.355 1.00 88.88 138 MET A N 1
ATOM 1052 C CA . MET A 1 138 ? -11.459 1.860 0.557 1.00 88.88 138 MET A CA 1
ATOM 1053 C C . MET A 1 138 ? -12.629 1.023 1.083 1.00 88.88 138 MET A C 1
ATOM 1055 O O . MET A 1 138 ? -13.301 1.432 2.027 1.00 88.88 138 MET A O 1
ATOM 1059 N N . GLN A 1 139 ? -12.830 -0.182 0.544 1.00 89.81 139 GLN A N 1
ATOM 1060 C CA . GLN A 1 139 ? -13.854 -1.098 1.047 1.00 89.81 139 GLN A CA 1
ATOM 1061 C C . GLN A 1 139 ? -13.565 -1.539 2.488 1.00 89.81 139 GLN A C 1
ATOM 1063 O O . GLN A 1 139 ? -14.472 -1.690 3.298 1.00 89.81 139 GLN A O 1
ATOM 1068 N N . SER A 1 140 ? -12.294 -1.740 2.832 1.00 91.62 140 SER A N 1
ATOM 1069 C CA . SER A 1 140 ? -11.914 -2.148 4.187 1.00 91.62 140 SER A CA 1
ATOM 1070 C C . SER A 1 140 ? -12.022 -0.994 5.179 1.00 91.62 140 SER A C 1
ATOM 1072 O O . SER A 1 140 ? -12.413 -1.198 6.328 1.00 91.62 140 SER A O 1
ATOM 1074 N N . VAL A 1 141 ? -11.710 0.235 4.751 1.00 90.69 141 VAL A N 1
ATOM 1075 C CA . VAL A 1 141 ? -11.797 1.411 5.623 1.00 90.69 141 VAL A CA 1
ATOM 1076 C C . VAL A 1 141 ? -13.249 1.726 5.985 1.00 90.69 141 VAL A C 1
ATOM 1078 O O . VAL A 1 141 ? -13.499 2.103 7.129 1.00 90.69 141 VAL A O 1
ATOM 1081 N N . SER A 1 142 ? -14.200 1.495 5.068 1.00 87.81 142 SER A N 1
ATOM 1082 C CA . SER A 1 142 ? -15.633 1.741 5.289 1.00 87.81 142 SER A CA 1
ATOM 1083 C C . SER A 1 142 ? -16.286 0.795 6.301 1.00 87.81 142 SER A C 1
ATOM 1085 O O . SER A 1 142 ? -17.379 1.085 6.771 1.00 87.81 142 SER A O 1
ATOM 1087 N N . ILE A 1 143 ? -15.638 -0.324 6.645 1.00 89.19 143 ILE A N 1
ATOM 1088 C CA . ILE A 1 143 ? -16.115 -1.256 7.683 1.00 89.19 143 ILE A CA 1
ATOM 1089 C C . ILE A 1 143 ? -15.854 -0.694 9.093 1.00 89.19 143 ILE A C 1
ATOM 1091 O O . ILE A 1 143 ? -16.518 -1.082 10.053 1.00 89.19 143 ILE A O 1
ATOM 1095 N N . ASN A 1 144 ? -14.887 0.218 9.243 1.00 85.56 144 ASN A N 1
ATOM 1096 C CA . ASN A 1 144 ? -14.579 0.832 10.533 1.00 85.56 144 ASN A CA 1
ATOM 1097 C C . ASN A 1 144 ? -15.612 1.913 10.895 1.00 85.56 144 ASN A C 1
ATOM 1099 O O . ASN A 1 144 ? -16.238 2.508 10.021 1.00 85.56 144 ASN A O 1
ATOM 1103 N N . GLY A 1 145 ? -15.743 2.224 12.190 1.00 86.62 145 GLY A N 1
ATOM 1104 C CA . GLY A 1 145 ? -16.595 3.327 12.647 1.00 86.62 145 GLY A CA 1
ATOM 1105 C C . GLY A 1 145 ? -16.171 4.681 12.061 1.00 86.62 145 GLY A C 1
ATOM 1106 O O . GLY A 1 145 ? -14.990 4.893 11.775 1.00 86.62 145 GLY A O 1
ATOM 1107 N N . ASP A 1 146 ? -17.116 5.615 11.921 1.00 86.31 146 ASP A N 1
ATOM 1108 C CA . ASP A 1 146 ? -16.930 6.866 11.165 1.00 86.31 146 ASP A CA 1
ATOM 1109 C C . ASP A 1 146 ? -15.684 7.665 11.559 1.00 86.31 146 ASP A C 1
ATOM 1111 O O . ASP A 1 146 ? -14.944 8.132 10.694 1.00 86.31 146 ASP A O 1
ATOM 1115 N N . SER A 1 147 ? -15.389 7.789 12.855 1.00 86.69 147 SER A N 1
ATOM 1116 C CA . SER A 1 147 ? -14.195 8.509 13.313 1.00 86.69 147 SER A CA 1
ATOM 1117 C C . SER A 1 147 ? -12.894 7.862 12.823 1.00 86.69 147 SER A C 1
ATOM 1119 O O . SER A 1 147 ? -11.975 8.567 12.411 1.00 86.69 147 SER A O 1
ATOM 1121 N N . VAL A 1 148 ? -12.820 6.526 12.821 1.00 89.19 148 VAL A N 1
ATOM 1122 C CA . VAL A 1 148 ? -11.665 5.777 12.299 1.00 89.19 148 VAL A CA 1
ATOM 1123 C C . VAL A 1 148 ? -11.625 5.869 10.776 1.00 89.19 148 VAL A C 1
ATOM 1125 O O . VAL A 1 148 ? -10.549 6.068 10.218 1.00 89.19 148 VAL A O 1
ATOM 1128 N N . LYS A 1 149 ? -12.782 5.785 10.106 1.00 88.69 149 LYS A N 1
ATOM 1129 C CA . LYS A 1 149 ? -12.929 5.929 8.649 1.00 88.69 149 LYS A CA 1
ATOM 1130 C C . LYS A 1 149 ? -12.346 7.257 8.166 1.00 88.69 149 LYS A C 1
ATOM 1132 O O . LYS A 1 149 ? -11.371 7.269 7.415 1.00 88.69 149 LYS A O 1
ATOM 1137 N N . TYR A 1 150 ? -12.885 8.376 8.648 1.00 87.12 150 TYR A N 1
ATOM 1138 C CA . TYR A 1 150 ? -12.432 9.707 8.243 1.00 87.12 150 TYR A CA 1
ATOM 1139 C C . TYR A 1 150 ? -11.007 10.003 8.719 1.00 87.12 150 TYR A C 1
ATOM 1141 O O . TYR A 1 150 ? -10.213 10.552 7.956 1.00 87.12 150 TYR A O 1
ATOM 1149 N N . GLY A 1 151 ? -10.638 9.572 9.930 1.00 89.75 151 GLY A N 1
ATOM 1150 C CA . GLY A 1 151 ? -9.264 9.691 10.422 1.00 89.75 151 GLY A CA 1
ATOM 1151 C C . GLY A 1 151 ? -8.253 8.979 9.517 1.00 89.75 151 GLY A C 1
ATOM 1152 O O . GLY A 1 151 ? -7.219 9.552 9.168 1.00 89.75 151 GLY A O 1
ATOM 1153 N N . SER A 1 152 ? -8.567 7.757 9.084 1.00 92.19 152 SER A N 1
ATOM 1154 C CA . SER A 1 152 ? -7.719 6.949 8.200 1.00 92.19 152 SER A CA 1
ATOM 1155 C C . SER A 1 152 ? -7.585 7.571 6.808 1.00 92.19 152 SER A C 1
ATOM 1157 O O . SER A 1 152 ? -6.486 7.602 6.250 1.00 92.19 152 SER A O 1
ATOM 1159 N N . LEU A 1 153 ? -8.671 8.126 6.258 1.00 90.06 153 LEU A N 1
ATOM 1160 C CA . LEU A 1 153 ? -8.647 8.844 4.977 1.00 90.06 153 LEU A CA 1
ATOM 1161 C C . LEU A 1 153 ? -7.786 10.112 5.053 1.00 90.06 153 LEU A C 1
ATOM 1163 O O . LEU A 1 153 ? -6.922 10.318 4.199 1.00 90.06 153 LEU A O 1
ATOM 1167 N N . CYS A 1 154 ? -7.954 10.921 6.103 1.00 88.75 154 CYS A N 1
ATOM 1168 C CA . CYS A 1 154 ? -7.129 12.107 6.339 1.00 88.75 154 CYS A CA 1
ATOM 1169 C C . CYS A 1 154 ? -5.646 11.743 6.475 1.00 88.75 154 CYS A C 1
ATOM 1171 O O . CYS A 1 154 ? -4.794 12.369 5.843 1.00 88.75 154 CYS A O 1
ATOM 1173 N N . LEU A 1 155 ? -5.327 10.700 7.247 1.00 92.12 155 LEU A N 1
ATOM 1174 C CA . LEU A 1 155 ? -3.953 10.223 7.386 1.00 92.12 155 LEU A CA 1
ATOM 1175 C C . LEU A 1 155 ? -3.382 9.745 6.043 1.00 92.12 155 LEU A C 1
ATOM 1177 O O . LEU A 1 155 ? -2.249 10.080 5.706 1.00 92.12 155 LEU A O 1
ATOM 1181 N N . SER A 1 156 ? -4.168 9.015 5.252 1.00 91.56 156 SER A N 1
ATOM 1182 C CA . SER A 1 156 ? -3.761 8.535 3.924 1.00 91.56 156 SER A CA 1
ATOM 1183 C C . SER A 1 156 ? -3.430 9.679 2.975 1.00 91.56 156 SER A C 1
ATOM 1185 O O . SER A 1 156 ? -2.414 9.625 2.286 1.00 91.56 156 SER A O 1
ATOM 1187 N N . LEU A 1 157 ? -4.247 10.735 2.976 1.00 87.75 157 LEU A N 1
ATOM 1188 C CA . LEU A 1 157 ? -4.007 11.954 2.206 1.00 87.75 157 LEU A CA 1
ATOM 1189 C C . LEU A 1 157 ? -2.706 12.640 2.627 1.00 87.75 157 LEU A C 1
ATOM 1191 O O . LEU A 1 157 ? -1.874 12.947 1.776 1.00 87.75 157 LEU A O 1
ATOM 1195 N N . ILE A 1 158 ? -2.495 12.831 3.931 1.00 89.25 158 ILE A N 1
ATOM 1196 C CA . ILE A 1 158 ? -1.263 13.438 4.457 1.00 89.25 158 ILE A CA 1
ATOM 1197 C C . ILE A 1 158 ? -0.039 12.625 4.021 1.00 89.25 158 ILE A C 1
ATOM 1199 O O . ILE A 1 158 ? 0.944 13.191 3.535 1.00 89.25 158 ILE A O 1
ATOM 1203 N N . ILE A 1 159 ? -0.100 11.299 4.162 1.00 91.06 159 ILE A N 1
ATOM 1204 C CA . ILE A 1 159 ? 1.017 10.423 3.815 1.00 91.06 159 ILE A CA 1
ATOM 1205 C C . ILE A 1 159 ? 1.249 10.370 2.307 1.00 91.06 159 ILE A C 1
ATOM 1207 O O . ILE A 1 159 ? 2.405 10.413 1.894 1.00 91.06 159 ILE A O 1
ATOM 1211 N N . LEU A 1 160 ? 0.201 10.332 1.481 1.00 88.25 160 LEU A N 1
ATOM 1212 C CA . LEU A 1 160 ? 0.337 10.443 0.030 1.00 88.25 160 LEU A CA 1
ATOM 1213 C C . LEU A 1 160 ? 1.082 11.728 -0.337 1.00 88.25 160 LEU A C 1
ATOM 1215 O O . LEU A 1 160 ? 2.063 11.666 -1.075 1.00 88.25 160 LEU A O 1
ATOM 1219 N N . LEU A 1 161 ? 0.632 12.878 0.173 1.00 85.44 161 LEU A N 1
ATOM 1220 C CA . LEU A 1 161 ? 1.238 14.170 -0.149 1.00 85.44 161 LEU A CA 1
ATOM 1221 C C . LEU A 1 161 ? 2.703 14.205 0.267 1.00 85.44 161 LEU A C 1
ATOM 1223 O O . LEU A 1 161 ? 3.568 14.538 -0.542 1.00 85.44 161 LEU A O 1
ATOM 1227 N N . TRP A 1 162 ? 2.993 13.793 1.501 1.00 88.62 162 TRP A N 1
ATOM 1228 C CA . TRP A 1 162 ? 4.362 13.685 1.992 1.00 88.62 162 TRP A CA 1
ATOM 1229 C C . TRP A 1 162 ? 5.218 12.752 1.123 1.00 88.62 162 TRP A C 1
ATOM 1231 O O . TRP A 1 162 ? 6.351 13.092 0.771 1.00 88.62 162 TRP A O 1
ATOM 1241 N N . TYR A 1 163 ? 4.685 11.585 0.758 1.00 87.44 163 TYR A N 1
ATOM 1242 C CA . TYR A 1 163 ? 5.400 10.575 -0.017 1.00 87.44 163 TYR A CA 1
ATOM 1243 C C . TYR A 1 163 ? 5.696 11.062 -1.436 1.00 87.44 163 TYR A C 1
ATOM 1245 O O . TYR A 1 163 ? 6.829 10.920 -1.900 1.00 87.44 163 TYR A O 1
ATOM 1253 N N . LEU A 1 164 ? 4.721 11.695 -2.093 1.00 83.38 164 LEU A N 1
ATOM 1254 C CA . LEU A 1 164 ? 4.896 12.277 -3.420 1.00 83.38 164 LEU A CA 1
ATOM 1255 C C . LEU A 1 164 ? 5.896 13.429 -3.400 1.00 83.38 164 LEU A C 1
ATOM 1257 O O . LEU A 1 164 ? 6.812 13.398 -4.204 1.00 83.38 164 LEU A O 1
ATOM 1261 N N . ILE A 1 165 ? 5.819 14.365 -2.447 1.00 83.31 165 ILE A N 1
ATOM 1262 C CA . ILE A 1 165 ? 6.804 15.461 -2.325 1.00 83.31 165 ILE A CA 1
ATOM 1263 C C . ILE A 1 165 ? 8.229 14.914 -2.153 1.00 83.31 165 ILE A C 1
ATOM 1265 O O . ILE A 1 165 ? 9.195 15.462 -2.689 1.00 83.31 165 ILE A O 1
ATOM 1269 N N . LYS A 1 166 ? 8.378 13.831 -1.385 1.00 84.25 166 LYS A N 1
ATOM 1270 C CA . LYS A 1 166 ? 9.682 13.226 -1.110 1.00 84.25 166 LYS A CA 1
ATOM 1271 C C . LYS A 1 166 ? 10.236 12.441 -2.302 1.00 84.25 166 LYS A C 1
ATOM 1273 O O . LYS A 1 166 ? 11.443 12.500 -2.545 1.00 84.25 166 LYS A O 1
ATOM 1278 N N . LYS A 1 167 ? 9.394 11.656 -2.981 1.00 76.50 167 LYS A N 1
ATOM 1279 C CA . LYS A 1 167 ? 9.801 10.725 -4.048 1.00 76.50 167 LYS A CA 1
ATOM 1280 C C . LYS A 1 167 ? 9.819 11.400 -5.421 1.00 76.50 167 LYS A C 1
ATOM 1282 O O . LYS A 1 167 ? 10.748 11.176 -6.191 1.00 76.50 167 LYS A O 1
ATOM 1287 N N . GLU A 1 168 ? 8.860 12.281 -5.682 1.00 69.00 168 GLU A N 1
ATOM 1288 C CA . GLU A 1 168 ? 8.661 12.966 -6.954 1.00 69.00 168 GLU A CA 1
ATOM 1289 C C . GLU A 1 168 ? 8.813 14.483 -6.805 1.00 69.00 168 GLU A C 1
ATOM 1291 O O . GLU A 1 168 ? 8.046 15.165 -6.134 1.00 69.00 168 GLU A O 1
ATOM 1296 N N . LYS A 1 169 ? 9.801 15.049 -7.503 1.00 63.59 169 LYS A N 1
ATOM 1297 C CA . LYS A 1 169 ? 9.969 16.512 -7.598 1.00 63.59 169 LYS A CA 1
ATOM 1298 C C . LYS A 1 169 ? 9.085 17.140 -8.683 1.00 63.59 169 LYS A C 1
ATOM 1300 O O . LYS A 1 169 ? 9.197 18.335 -8.940 1.00 63.59 169 LYS A O 1
ATOM 1305 N N . SER A 1 170 ? 8.274 16.335 -9.372 1.00 60.62 170 SER A N 1
ATOM 1306 C CA . SER A 1 170 ? 7.460 16.762 -10.510 1.00 60.62 170 SER A CA 1
ATOM 1307 C C . SER A 1 170 ? 5.982 16.910 -10.123 1.00 60.62 170 SER A C 1
ATOM 1309 O O . SER A 1 170 ? 5.459 16.160 -9.306 1.00 60.62 170 SER A O 1
ATOM 1311 N N . MET A 1 171 ? 5.307 17.903 -10.708 1.00 61.38 171 MET A N 1
ATOM 1312 C CA . MET A 1 171 ? 3.894 18.229 -10.444 1.00 61.38 171 MET A CA 1
ATOM 1313 C C . MET A 1 171 ? 2.850 17.219 -10.983 1.00 61.38 171 MET A C 1
ATOM 1315 O O . MET A 1 171 ? 1.805 17.079 -10.345 1.00 61.38 171 MET A O 1
ATOM 1319 N N . PRO A 1 172 ? 3.057 16.499 -12.109 1.00 67.69 172 PRO A N 1
ATOM 1320 C CA . PRO A 1 172 ? 2.019 15.624 -12.676 1.00 67.69 172 PRO A CA 1
ATOM 1321 C C . PRO A 1 172 ? 1.553 14.450 -11.783 1.00 67.69 172 PRO A C 1
ATOM 1323 O O . PRO A 1 172 ? 0.341 14.219 -11.711 1.00 67.69 172 PRO A O 1
ATOM 1326 N N . PRO A 1 173 ? 2.434 13.726 -11.059 1.00 66.12 173 PRO A N 1
ATOM 1327 C CA . PRO A 1 173 ? 2.021 12.695 -10.100 1.00 66.12 173 PRO A CA 1
ATOM 1328 C C . PRO A 1 173 ? 1.200 13.274 -8.943 1.00 66.12 173 PRO A C 1
ATOM 1330 O O . PRO A 1 173 ? 0.210 12.683 -8.527 1.00 66.12 173 PRO A O 1
ATOM 1333 N N . LEU A 1 174 ? 1.565 14.466 -8.458 1.00 66.56 174 LEU A N 1
ATOM 1334 C CA . LEU A 1 174 ? 0.835 15.159 -7.395 1.00 66.56 174 LEU A CA 1
ATOM 1335 C C . LEU A 1 174 ? -0.597 15.488 -7.839 1.00 66.56 174 LEU A C 1
ATOM 1337 O O . LEU A 1 174 ? -1.555 15.159 -7.141 1.00 66.56 174 LEU A O 1
ATOM 1341 N N . LEU A 1 175 ? -0.746 16.077 -9.028 1.00 63.38 175 LEU A N 1
ATOM 1342 C CA . LEU A 1 175 ? -2.045 16.476 -9.568 1.00 63.38 175 LEU A CA 1
ATOM 1343 C C . LEU A 1 175 ? -2.948 15.267 -9.859 1.00 63.38 175 LEU A C 1
ATOM 1345 O O . LEU A 1 175 ? -4.127 15.277 -9.518 1.00 63.38 175 LEU A O 1
ATOM 1349 N N . SER A 1 176 ? -2.398 14.201 -10.443 1.00 67.50 176 SER A N 1
ATOM 1350 C CA . SER A 1 176 ? -3.161 12.977 -10.723 1.00 67.50 176 SER A CA 1
ATOM 1351 C C . SER A 1 176 ? -3.592 12.246 -9.446 1.00 67.50 176 SER A C 1
ATOM 1353 O O . SER A 1 176 ? -4.714 11.741 -9.396 1.00 67.50 176 SER A O 1
ATOM 1355 N N . ALA A 1 177 ? -2.777 12.259 -8.387 1.00 65.56 177 ALA A N 1
ATOM 1356 C CA . ALA A 1 177 ? -3.151 11.691 -7.092 1.00 65.56 177 ALA A CA 1
ATOM 1357 C C . ALA A 1 177 ? -4.319 12.442 -6.444 1.00 65.56 177 ALA A C 1
ATOM 1359 O O . ALA A 1 177 ? -5.277 11.822 -5.980 1.00 65.56 177 ALA A O 1
ATOM 1360 N N . PHE A 1 178 ? -4.263 13.779 -6.464 1.00 65.88 178 PHE A N 1
ATOM 1361 C CA . PHE A 1 178 ? -5.357 14.631 -5.999 1.00 65.88 178 PHE A CA 1
ATOM 1362 C C . PHE A 1 178 ? -6.650 14.365 -6.771 1.00 65.88 178 PHE A C 1
ATOM 1364 O O . PHE A 1 178 ? -7.709 14.266 -6.159 1.00 65.88 178 PHE A O 1
ATOM 1371 N N . MET A 1 179 ? -6.569 14.202 -8.094 1.00 61.59 179 MET A N 1
ATOM 1372 C CA . MET A 1 179 ? -7.744 13.940 -8.928 1.00 61.59 179 MET A CA 1
ATOM 1373 C C . MET A 1 179 ? -8.352 12.561 -8.656 1.00 61.59 179 MET A C 1
ATOM 1375 O 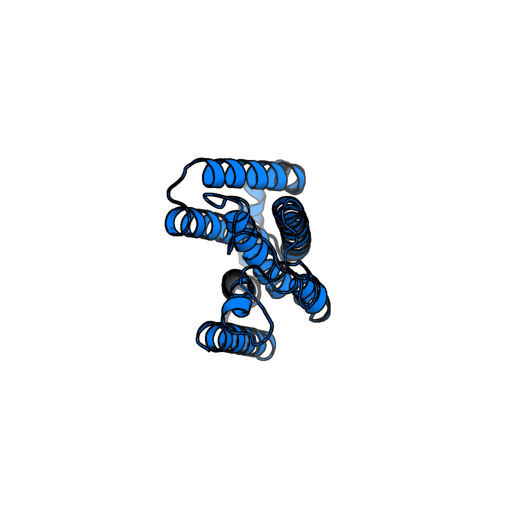O . MET A 1 179 ? -9.566 12.453 -8.514 1.00 61.59 179 MET A O 1
ATOM 1379 N N . ILE A 1 180 ? -7.536 11.510 -8.528 1.00 67.88 180 ILE A N 1
ATOM 1380 C CA . ILE A 1 180 ? -8.033 10.151 -8.256 1.00 67.88 180 ILE A CA 1
ATOM 1381 C C . ILE A 1 180 ? -8.665 10.072 -6.867 1.00 67.88 180 ILE A C 1
ATOM 1383 O O . ILE A 1 180 ? -9.758 9.525 -6.722 1.00 67.88 180 ILE A O 1
ATOM 1387 N N . ILE A 1 181 ? -8.025 10.652 -5.850 1.00 66.00 181 ILE A N 1
ATOM 1388 C CA . ILE A 1 181 ? -8.590 10.641 -4.499 1.00 66.00 181 ILE A CA 1
ATOM 1389 C C . ILE A 1 181 ? -9.809 11.552 -4.406 1.00 66.00 181 ILE A C 1
ATOM 1391 O O . ILE A 1 181 ? -10.799 11.160 -3.798 1.00 66.00 181 ILE A O 1
ATOM 1395 N N . GLY A 1 182 ? -9.790 12.712 -5.065 1.00 61.91 182 GLY A N 1
ATOM 1396 C CA . GLY A 1 182 ? -10.957 13.579 -5.188 1.00 61.91 182 GLY A CA 1
ATOM 1397 C C . GLY A 1 182 ? -12.155 12.835 -5.775 1.00 61.91 182 GLY A C 1
ATOM 1398 O O . GLY A 1 182 ? -13.230 12.857 -5.185 1.00 61.91 182 GLY A O 1
ATOM 1399 N N . VAL A 1 183 ? -11.958 12.103 -6.874 1.00 60.00 183 VAL A N 1
ATOM 1400 C CA . VAL A 1 183 ? -13.019 11.332 -7.542 1.00 60.00 183 VAL A CA 1
ATOM 1401 C C . VAL A 1 183 ? -13.500 10.150 -6.698 1.00 60.00 183 VAL A C 1
ATOM 1403 O O . VAL A 1 183 ? -14.700 9.897 -6.650 1.00 60.00 183 VAL A O 1
ATOM 1406 N N . LEU A 1 184 ? -12.614 9.436 -6.003 1.00 64.00 184 LEU A N 1
ATOM 1407 C CA . LEU A 1 184 ? -13.006 8.287 -5.176 1.00 64.00 184 LEU A CA 1
ATOM 1408 C C . LEU A 1 184 ? -13.692 8.706 -3.873 1.00 64.00 184 LEU A C 1
ATOM 1410 O O . LEU A 1 184 ? -14.681 8.087 -3.480 1.00 64.00 184 LEU A O 1
ATOM 1414 N N . CYS A 1 185 ? -13.225 9.785 -3.240 1.00 61.78 185 CYS A N 1
ATOM 1415 C CA . CYS A 1 185 ? -13.914 10.387 -2.104 1.00 61.78 185 CYS A CA 1
ATOM 1416 C C . CYS A 1 185 ? -15.290 10.929 -2.516 1.00 61.78 185 CYS A C 1
ATOM 1418 O O . CYS A 1 185 ? -16.266 10.725 -1.796 1.00 61.78 185 CYS A O 1
ATOM 1420 N N . TRP A 1 186 ? -15.378 11.555 -3.693 1.00 56.88 186 TRP A N 1
ATOM 1421 C CA . TRP A 1 186 ? -16.635 12.027 -4.273 1.00 56.88 186 TRP A CA 1
ATOM 1422 C C . TRP A 1 186 ? -17.600 10.876 -4.572 1.00 56.88 186 TRP A C 1
ATOM 1424 O O . TRP A 1 186 ? -18.759 10.916 -4.183 1.00 56.88 186 TRP A O 1
ATOM 1434 N N . TYR A 1 187 ? -17.143 9.814 -5.228 1.00 60.41 187 TYR A N 1
ATOM 1435 C CA . TYR A 1 187 ? -18.020 8.714 -5.625 1.00 60.41 187 TYR A CA 1
ATOM 1436 C C . TYR A 1 187 ? -18.536 7.897 -4.431 1.00 60.41 187 TYR A C 1
ATOM 1438 O O . TYR A 1 187 ? -19.679 7.448 -4.448 1.00 60.41 187 TYR A O 1
ATOM 1446 N N . HIS A 1 188 ? -17.717 7.702 -3.393 1.00 61.34 188 HIS A N 1
ATOM 1447 C CA . HIS A 1 188 ? -18.057 6.788 -2.301 1.00 61.34 188 HIS A CA 1
ATOM 1448 C C . HIS A 1 188 ? -18.668 7.471 -1.065 1.00 61.34 188 HIS A C 1
ATOM 1450 O O . HIS A 1 188 ? -19.466 6.840 -0.381 1.00 61.34 188 HIS A O 1
ATOM 1456 N N . TYR A 1 189 ? -18.347 8.743 -0.783 1.00 61.22 189 TYR A N 1
ATOM 1457 C CA . TYR A 1 189 ? -18.747 9.408 0.474 1.00 61.22 189 TYR A CA 1
ATOM 1458 C C . TYR A 1 189 ? -19.630 10.651 0.312 1.00 61.22 189 TYR A C 1
ATOM 1460 O O . TYR A 1 189 ? -20.079 11.207 1.315 1.00 61.22 189 TYR A O 1
ATOM 1468 N N . LEU A 1 190 ? -19.924 11.094 -0.916 1.00 57.25 190 LEU A N 1
ATOM 1469 C CA . LEU A 1 190 ? -20.887 12.179 -1.152 1.00 57.25 190 LEU A CA 1
ATOM 1470 C C . LEU A 1 190 ? -22.283 11.897 -0.549 1.00 57.25 190 LEU A C 1
ATOM 1472 O O . LEU A 1 190 ? -22.864 12.832 0.006 1.00 57.25 190 LEU A O 1
ATOM 1476 N N . PRO A 1 191 ? -22.810 10.649 -0.566 1.00 61.88 191 PRO A N 1
ATOM 1477 C CA . PRO A 1 191 ? -24.074 10.340 0.103 1.00 61.88 191 PRO A CA 1
ATOM 1478 C C . PRO A 1 191 ? -24.015 10.582 1.621 1.00 61.88 191 PRO A C 1
ATOM 1480 O O . PRO A 1 191 ? -24.906 11.227 2.168 1.00 61.88 191 PRO A O 1
ATOM 1483 N N . ASP A 1 192 ? -22.929 10.171 2.286 1.00 60.25 192 ASP A N 1
ATOM 1484 C CA . ASP A 1 192 ? -22.744 10.335 3.736 1.00 60.25 192 ASP A CA 1
ATOM 1485 C C . ASP A 1 192 ? -22.586 11.814 4.136 1.00 60.25 192 ASP A C 1
ATOM 1487 O O . ASP A 1 192 ? -23.194 12.268 5.107 1.00 60.25 192 ASP A O 1
ATOM 1491 N N . LEU A 1 193 ? -21.816 12.598 3.369 1.00 53.22 193 LEU A N 1
ATOM 1492 C CA . LEU A 1 193 ? -21.579 14.027 3.632 1.00 53.22 193 LEU A CA 1
ATOM 1493 C C . LEU A 1 193 ? -22.857 14.868 3.546 1.00 53.22 193 LEU A C 1
ATOM 1495 O O . LEU A 1 193 ? -23.007 15.825 4.302 1.00 53.22 193 LEU A O 1
ATOM 1499 N N . SER A 1 194 ? -23.792 14.495 2.670 1.00 53.59 194 SER A N 1
ATOM 1500 C CA . SER A 1 194 ? -25.088 15.176 2.551 1.00 53.59 194 SER A CA 1
ATOM 1501 C C . SER A 1 194 ? -26.009 14.967 3.764 1.00 53.59 194 SER A C 1
ATOM 1503 O O . SER A 1 194 ? -26.938 15.743 3.973 1.00 53.59 194 SER A O 1
ATOM 1505 N N . SER A 1 195 ? -25.726 13.948 4.583 1.00 53.25 195 SER A N 1
ATOM 1506 C CA . SER A 1 195 ? -26.466 13.616 5.807 1.00 53.25 195 SER A CA 1
ATOM 1507 C C . SER A 1 195 ? -25.781 14.091 7.097 1.00 53.25 195 SER A C 1
ATOM 1509 O O . SER A 1 195 ? -26.366 14.016 8.177 1.00 53.25 195 SER A O 1
ATOM 1511 N N . PHE A 1 196 ? -24.549 14.602 7.001 1.00 47.66 196 PHE A N 1
ATOM 1512 C CA . PHE A 1 196 ? -23.770 15.066 8.145 1.00 47.66 196 PHE A CA 1
ATOM 1513 C C . PHE A 1 196 ? -24.258 16.449 8.612 1.00 47.66 196 PHE A C 1
ATOM 1515 O O . PHE A 1 196 ? -23.866 17.479 8.065 1.00 47.66 196 PHE A O 1
ATOM 1522 N N . SER A 1 197 ? -25.118 16.483 9.635 1.00 53.38 197 SER A N 1
ATOM 1523 C CA . SER A 1 197 ? -25.540 17.721 10.311 1.00 53.38 197 SER A CA 1
ATOM 1524 C C . SER A 1 197 ? -24.679 17.991 11.557 1.00 53.38 197 SER A C 1
ATOM 1526 O O . SER A 1 197 ? -24.228 17.055 12.229 1.00 53.38 197 SER A O 1
ATOM 1528 N N . LEU A 1 198 ? -24.485 19.272 11.907 1.00 51.62 198 LEU A N 1
ATOM 1529 C CA . LEU A 1 198 ? -23.809 19.692 13.147 1.00 51.62 198 LEU A CA 1
ATOM 1530 C C . LEU A 1 198 ? -24.484 19.126 14.415 1.00 51.62 198 LEU A C 1
ATOM 1532 O O . LEU A 1 198 ? -23.825 18.977 15.445 1.00 51.62 198 LEU A O 1
ATOM 1536 N N . ASP A 1 199 ? -25.763 18.754 14.336 1.00 53.75 199 ASP A N 1
ATOM 1537 C CA . ASP A 1 199 ? -26.527 18.165 15.441 1.00 53.75 199 ASP A CA 1
ATOM 1538 C C . ASP A 1 199 ? -26.057 16.740 15.773 1.00 53.75 199 ASP A C 1
ATOM 1540 O O . ASP A 1 199 ? -26.183 16.273 16.904 1.00 53.75 199 ASP A O 1
ATOM 1544 N N . THR A 1 200 ? -25.438 16.046 14.815 1.00 56.38 200 THR A N 1
ATOM 1545 C CA . THR A 1 200 ? -24.882 14.695 15.011 1.00 56.38 200 THR A CA 1
ATOM 1546 C C . THR A 1 200 ? -23.656 14.714 15.931 1.00 56.38 200 THR A C 1
ATOM 1548 O O . THR A 1 200 ? -23.444 13.786 16.715 1.00 56.38 200 THR A O 1
ATOM 1551 N N . LEU A 1 201 ? -22.872 15.799 15.892 1.00 43.66 201 LEU A N 1
ATOM 1552 C CA . LEU A 1 201 ? -21.718 16.013 16.772 1.00 43.66 201 LEU A CA 1
ATOM 1553 C C . LEU A 1 201 ? -22.145 16.358 18.209 1.00 43.66 201 LEU A C 1
ATOM 1555 O O . LEU A 1 201 ? -21.463 15.978 19.161 1.00 43.66 201 LEU A O 1
ATOM 1559 N N . THR A 1 202 ? -23.284 17.034 18.388 1.00 49.97 202 THR A N 1
ATOM 1560 C CA . THR A 1 202 ? -23.804 17.427 19.711 1.00 49.97 202 THR A CA 1
ATOM 1561 C C . THR A 1 202 ? -24.679 16.341 20.351 1.00 49.97 202 THR A C 1
ATOM 1563 O O . THR A 1 202 ? -24.656 16.173 21.575 1.00 49.97 202 THR A O 1
ATOM 1566 N N . ALA A 1 203 ? -25.372 15.520 19.555 1.00 52.22 203 ALA A N 1
ATOM 1567 C CA . ALA A 1 203 ? -26.195 14.407 20.040 1.00 52.22 203 ALA A CA 1
ATOM 1568 C C . ALA A 1 203 ? -25.376 13.285 20.712 1.00 52.22 203 ALA A C 1
ATOM 1570 O O . ALA A 1 203 ? -25.859 12.646 21.653 1.00 52.22 203 ALA A O 1
ATOM 1571 N N . GLY A 1 204 ? -24.126 13.068 20.281 1.00 47.44 204 GLY A N 1
ATOM 1572 C CA . GLY A 1 204 ? -23.198 12.128 20.924 1.00 47.44 204 GLY A CA 1
ATOM 1573 C C . GLY A 1 204 ? -22.715 12.596 22.303 1.00 47.44 204 GLY A C 1
ATOM 1574 O O . GLY A 1 204 ? -22.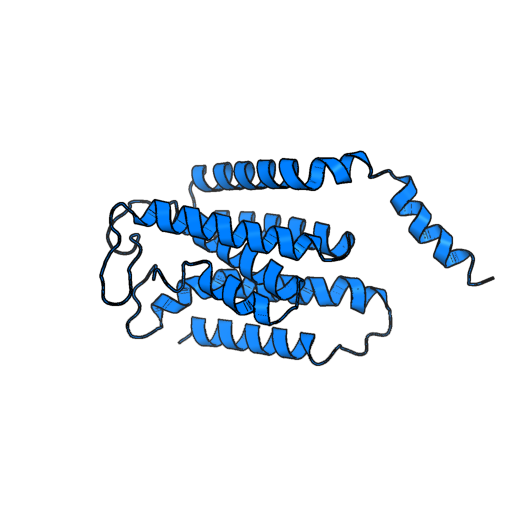587 11.787 23.221 1.00 47.44 204 GLY A O 1
ATOM 1575 N N . ALA A 1 205 ? -22.528 13.908 22.485 1.00 44.59 205 ALA A N 1
ATOM 1576 C CA . ALA A 1 205 ? -22.120 14.499 23.761 1.00 44.59 205 ALA A CA 1
ATOM 1577 C C . ALA A 1 205 ? -23.278 14.568 24.779 1.00 44.59 205 ALA A C 1
ATOM 1579 O O . ALA A 1 205 ? -23.073 14.360 25.975 1.00 44.59 205 ALA A O 1
ATOM 1580 N N . GLY A 1 206 ? -24.514 14.790 24.315 1.00 40.91 206 GLY A N 1
ATOM 1581 C CA . GLY A 1 206 ? -25.694 14.913 25.182 1.00 40.91 206 GLY A CA 1
ATOM 1582 C C . GLY A 1 206 ? -26.159 13.608 25.842 1.00 40.91 206 GLY A C 1
ATOM 1583 O O . GLY A 1 206 ? -26.731 13.644 26.933 1.00 40.91 206 GLY A O 1
ATOM 1584 N N . LYS A 1 207 ? -25.896 12.442 25.232 1.00 45.19 207 LYS A N 1
ATOM 1585 C CA . LYS A 1 207 ? -26.271 11.138 25.816 1.00 45.19 207 LYS A CA 1
ATOM 1586 C C . LYS A 1 207 ? -25.363 10.705 26.971 1.00 45.19 207 LYS A C 1
ATOM 1588 O O . LYS A 1 207 ? -25.843 10.021 27.867 1.00 45.19 207 LYS A O 1
ATOM 1593 N N . SER A 1 208 ? -24.104 11.149 27.003 1.00 46.38 208 SER A N 1
ATOM 1594 C CA . SER A 1 208 ? -23.168 10.829 28.093 1.00 46.38 208 SER A CA 1
ATOM 1595 C C . SER A 1 208 ? -23.457 11.589 29.393 1.00 46.38 208 SER A C 1
ATOM 1597 O O . SER A 1 208 ? -23.039 11.142 30.456 1.00 46.38 208 SER A O 1
ATOM 1599 N N . LEU A 1 209 ? -24.151 12.730 29.329 1.00 47.00 209 LEU A N 1
ATOM 1600 C CA . LEU A 1 209 ? -24.437 13.568 30.501 1.00 47.00 209 LEU A CA 1
ATOM 1601 C C . LEU A 1 209 ? -25.783 13.249 31.171 1.00 47.00 209 LEU A C 1
ATOM 1603 O O . LEU A 1 209 ? -26.016 13.685 32.292 1.00 47.00 209 LEU A O 1
ATOM 1607 N N . ARG A 1 210 ? -26.664 12.472 30.524 1.00 46.78 210 ARG A N 1
ATOM 1608 C CA . ARG A 1 210 ? -27.971 12.076 31.089 1.00 46.78 210 ARG A CA 1
ATOM 1609 C C . ARG A 1 210 ? -27.991 10.698 31.755 1.00 46.78 210 ARG A C 1
ATOM 1611 O O . ARG A 1 210 ? -28.992 10.363 32.369 1.00 46.78 210 ARG A O 1
ATOM 1618 N N . SER A 1 211 ? -26.920 9.910 31.655 1.00 47.34 211 SER A N 1
ATOM 1619 C CA . SER A 1 211 ? -26.810 8.596 32.314 1.00 47.34 211 SER A CA 1
ATOM 1620 C C . SER A 1 211 ? -25.983 8.618 33.606 1.00 47.34 211 SER A C 1
ATOM 1622 O O . SER A 1 211 ? -25.645 7.558 34.122 1.00 47.34 211 SER A O 1
ATOM 1624 N N . ALA A 1 212 ? -25.609 9.805 34.092 1.00 50.16 212 ALA A N 1
ATOM 1625 C CA . ALA A 1 212 ? -24.819 10.009 35.309 1.00 50.16 212 ALA A CA 1
ATOM 1626 C C . ALA A 1 212 ? -25.557 10.856 36.370 1.00 50.16 212 ALA A C 1
ATOM 1628 O O . ALA A 1 212 ? -24.915 11.384 37.275 1.00 50.16 212 ALA A O 1
ATOM 1629 N N . GLY A 1 213 ? -26.881 11.007 36.234 1.00 40.84 213 GLY A N 1
ATOM 1630 C CA . GLY A 1 213 ? -27.761 11.677 37.196 1.00 40.84 213 GLY A CA 1
ATOM 1631 C C . GLY A 1 213 ? -28.772 10.710 37.782 1.00 40.84 213 GLY A C 1
ATOM 1632 O O . GLY A 1 213 ? -29.243 9.845 37.009 1.00 40.84 213 GLY A O 1
#

Radius of gyration: 19.19 Å; chains: 1; bounding box: 46×36×60 Å

Sequence (213 aa):
MKYWLECLGLAALITLINSYPLPLPLPIFKQLIIPMVIFGLSLILGLRFPDVDLYTPGLKHRSAVTHSALLPWLVTLLGNPAILAGLSIGMAIHIFADIFPKAWIGGALVKMPLFGSLGKLSPYWLTLNCLVCLAIGMQSVSINGDSVKYGSLCLSLIILLWYLIKKEKSMPPLLSAFMIIGVLCWYHYLPDLSSFSLDTLTAGAGKSLRSAG

Foldseek 3Di:
DVLVCLLVVLVVVLCCCVVDPDPDPDPCCRQAVSLLVSLQSLLVSLLSQLCVQVVDPQRAQQELCSLACVVLVVCVVVVQLSNSLNNLLSVLLNLLLLLDDPDQDDNSFYAYRPPGGPRPCRSVSSVVRSVVSNVSNLVSLVVGPPNSSVSSLVVSVVVSQVVCVVSPPDCPSVVVVCVVSVVVCCVPCVVVVVVDDPVVVVVVVVVVVVVVD